Protein AF-A0A8X8W1F2-F1 (afdb_monomer_lite)

pLDDT: mean 71.63, std 23.03, range [26.08, 95.31]

InterPro domains:
  IPR004331 SPX domain [PS51382] (1-140)
  IPR013083 Zinc finger, RING/FYVE/PHD-type [G3DSA:3.30.40.10] (189-279)
  IPR027370 Zinc finger, RING-type, eukaryotic [PF13445] (206-230)
  IPR033326 E3 ubiquitin-protein ligase BAH1 [PTHR46764] (98-236)

Secondary structure (DSSP, 8-state):
--HHHHHHHHHHHHTTTT-TT-----HHHHHHHHHT-SSS--S--S-------SS---S---S--HHHHHHHHHHHHHHHHHHHHHHHHHHHHHHSTT---HHHHHHHHHHHHHHHHHHHHHHHHHHHHHTSSHHHHHHHHHHHTT--GGG-HHHHHHHHHHHH------SS-PPP--EEEE-SSSS-EEEEE-TTS-EEEEE-B-TTT-SBPSSEEE-TT--EEEHHHHHHHHTTTTTTTPEE-HHHHHHHHHHSHHHHHHHHHHHHHHHHHHHHHHHHHHHHHHHHHHHHHHHHHHHHTTS--PPP-----------SSS-PPPTHHHHHHHHHTSS---S-TTHHHHHHHHHHHHHHS--

Organism: Salvia splendens (NCBI:txid180675)

Structure (mmCIF, N/CA/C/O backbone):
data_AF-A0A8X8W1F2-F1
#
_entry.id   AF-A0A8X8W1F2-F1
#
loop_
_atom_site.group_PDB
_atom_site.id
_atom_site.type_symbol
_atom_site.label_atom_id
_atom_site.label_alt_id
_atom_site.label_comp_id
_atom_site.label_asym_id
_atom_site.label_entity_id
_atom_site.label_seq_id
_atom_site.pdbx_PDB_ins_code
_atom_site.Cartn_x
_atom_site.Cartn_y
_atom_site.Cartn_z
_atom_site.occupancy
_atom_site.B_iso_or_equiv
_atom_site.auth_seq_id
_atom_site.auth_comp_id
_atom_site.auth_asym_id
_atom_site.auth_atom_id
_atom_site.pdbx_PDB_model_num
ATOM 1 N N . MET A 1 1 ? 14.016 19.542 -13.567 1.00 59.69 1 MET A N 1
ATOM 2 C CA . MET A 1 1 ? 14.943 18.403 -13.781 1.00 59.69 1 MET A CA 1
ATOM 3 C C . MET A 1 1 ? 14.183 17.211 -14.343 1.00 59.69 1 MET A C 1
ATOM 5 O O . MET A 1 1 ? 13.020 17.023 -13.990 1.00 59.69 1 MET A O 1
ATOM 9 N N . LYS A 1 2 ? 14.800 16.396 -15.206 1.00 85.06 2 LYS A N 1
ATOM 10 C CA . LYS A 1 2 ? 14.188 15.137 -15.672 1.00 85.06 2 LYS A 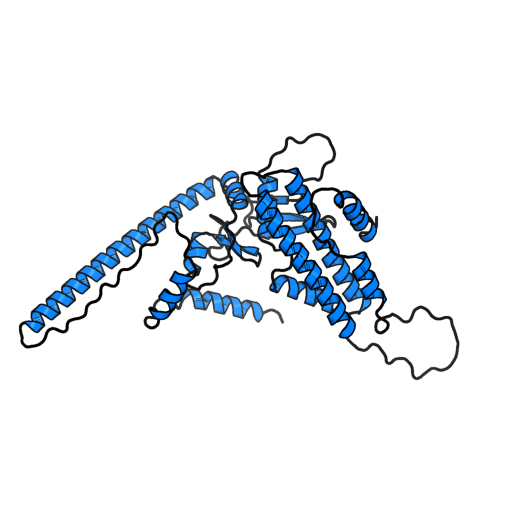CA 1
ATOM 11 C C . LYS A 1 2 ? 14.172 14.138 -14.507 1.00 85.06 2 LYS A C 1
ATOM 13 O O . LYS A 1 2 ? 15.108 14.097 -13.719 1.00 85.06 2 LYS A O 1
ATOM 18 N N . PHE A 1 3 ? 13.150 13.278 -14.407 1.00 88.19 3 PHE A N 1
ATOM 19 C CA . PHE A 1 3 ? 13.023 12.331 -13.278 1.00 88.19 3 PHE A CA 1
ATOM 20 C C . PHE A 1 3 ? 14.289 11.499 -13.014 1.00 88.19 3 PHE A C 1
ATOM 22 O O . PHE A 1 3 ? 14.631 11.263 -11.866 1.00 88.19 3 PHE A O 1
ATOM 29 N N . GLY A 1 4 ? 15.001 11.068 -14.063 1.00 86.50 4 GLY A N 1
ATOM 30 C CA . GLY A 1 4 ? 16.220 10.271 -13.894 1.00 86.50 4 GLY A CA 1
ATOM 31 C C . GLY A 1 4 ? 17.358 11.011 -13.181 1.00 86.50 4 GLY A C 1
ATOM 32 O O . GLY A 1 4 ? 18.112 10.372 -12.457 1.00 86.50 4 GLY A O 1
ATOM 33 N N . GLU A 1 5 ? 17.466 12.331 -13.360 1.00 88.62 5 GLU A N 1
ATOM 34 C CA . GLU A 1 5 ? 18.429 13.179 -12.639 1.00 88.62 5 GLU A CA 1
ATOM 35 C C . GLU A 1 5 ? 18.001 13.305 -11.177 1.00 88.62 5 GLU A C 1
ATOM 37 O O . GLU A 1 5 ? 18.781 12.994 -10.287 1.00 88.62 5 GLU A O 1
ATOM 42 N N . ARG A 1 6 ? 16.719 13.625 -10.937 1.00 90.06 6 ARG A N 1
ATOM 43 C CA . ARG A 1 6 ? 16.144 13.713 -9.585 1.00 90.06 6 ARG A CA 1
ATOM 44 C C . ARG A 1 6 ? 16.309 12.409 -8.796 1.00 90.06 6 ARG A C 1
ATOM 46 O O . ARG A 1 6 ? 16.677 12.449 -7.632 1.00 90.06 6 ARG A O 1
ATOM 53 N N . PHE A 1 7 ? 16.046 11.260 -9.418 1.00 90.69 7 PHE A N 1
ATOM 54 C CA . PHE A 1 7 ? 16.209 9.955 -8.775 1.00 90.69 7 PHE A CA 1
ATOM 55 C C . PHE A 1 7 ? 17.683 9.639 -8.493 1.00 90.69 7 PHE A C 1
ATOM 57 O O . PHE A 1 7 ? 17.981 9.056 -7.465 1.00 90.69 7 PHE A O 1
ATOM 64 N N . SER A 1 8 ? 18.614 10.067 -9.354 1.00 89.00 8 SER A N 1
ATOM 65 C CA . SER A 1 8 ? 20.053 9.896 -9.091 1.00 89.00 8 SER A CA 1
ATOM 66 C C . SER A 1 8 ? 20.517 10.755 -7.916 1.00 89.00 8 SER A C 1
ATOM 68 O O . SER A 1 8 ? 21.161 10.230 -7.021 1.00 89.00 8 SER A O 1
ATOM 70 N N . ALA A 1 9 ? 20.113 12.028 -7.880 1.00 88.88 9 ALA A N 1
ATOM 71 C CA . ALA A 1 9 ? 20.415 12.927 -6.768 1.00 88.88 9 ALA A CA 1
ATOM 72 C C . ALA A 1 9 ? 19.825 12.415 -5.442 1.00 88.88 9 ALA A C 1
ATOM 74 O O . ALA A 1 9 ? 20.483 12.472 -4.407 1.00 88.88 9 ALA A O 1
ATOM 75 N N . TYR A 1 10 ? 18.607 11.858 -5.482 1.00 88.25 10 TYR A N 1
ATOM 76 C CA . TYR A 1 10 ? 17.999 11.178 -4.337 1.00 88.25 10 TYR A CA 1
ATOM 77 C C . TYR A 1 10 ? 18.861 10.008 -3.845 1.00 88.25 10 TYR A C 1
ATOM 79 O O . TYR A 1 10 ? 19.111 9.916 -2.646 1.00 88.25 10 TYR A O 1
ATOM 87 N N . LEU A 1 11 ? 19.332 9.145 -4.755 1.00 86.81 11 LEU A N 1
ATOM 88 C CA . LEU A 1 11 ? 20.189 8.013 -4.395 1.00 86.81 11 LEU A CA 1
ATOM 89 C C . LEU A 1 11 ? 21.515 8.478 -3.794 1.00 86.81 11 LEU A C 1
ATOM 91 O O . LEU A 1 11 ? 21.911 7.928 -2.783 1.00 86.81 11 LEU A O 1
ATOM 95 N N . GLU A 1 12 ? 22.159 9.494 -4.369 1.00 83.56 12 GLU A N 1
ATOM 96 C CA . GLU A 1 12 ? 23.431 10.044 -3.875 1.00 83.56 12 GLU A CA 1
ATOM 97 C C . GLU A 1 12 ? 23.273 10.668 -2.478 1.00 83.56 12 GLU A C 1
ATOM 99 O O . GLU A 1 12 ? 24.081 10.420 -1.593 1.00 83.56 12 GLU A O 1
ATOM 104 N N . THR A 1 13 ? 22.181 11.403 -2.242 1.00 77.75 13 THR A N 1
ATOM 105 C CA . THR A 1 13 ? 21.904 12.052 -0.945 1.00 77.75 13 THR A CA 1
ATOM 106 C C . THR A 1 13 ? 21.537 11.044 0.153 1.00 77.75 13 THR A C 1
ATOM 108 O O . THR A 1 13 ? 21.817 11.273 1.328 1.00 77.75 13 THR A O 1
ATOM 111 N N . ASN A 1 14 ? 20.891 9.932 -0.214 1.00 70.62 14 ASN A N 1
ATOM 112 C CA . ASN A 1 14 ? 20.416 8.918 0.732 1.00 70.62 14 ASN A CA 1
ATOM 113 C C . ASN A 1 14 ? 21.316 7.674 0.811 1.00 70.62 14 ASN A C 1
ATOM 115 O O . ASN A 1 14 ? 21.092 6.832 1.675 1.00 70.62 14 ASN A O 1
ATOM 119 N N . GLN A 1 15 ? 22.354 7.562 -0.027 1.00 57.66 15 GLN A N 1
ATOM 120 C CA . GLN A 1 15 ? 23.329 6.464 0.033 1.00 57.66 15 GLN A CA 1
ATOM 121 C C . GLN A 1 15 ? 24.106 6.456 1.354 1.00 57.66 15 GLN A C 1
ATOM 123 O O . GLN A 1 15 ? 24.473 5.393 1.841 1.00 57.66 15 GLN A O 1
ATOM 128 N N . GLU A 1 16 ? 24.323 7.639 1.931 1.00 53.97 16 GLU A N 1
ATOM 129 C CA . GLU A 1 16 ? 25.041 7.842 3.195 1.00 53.97 16 GLU A CA 1
ATOM 130 C C . GLU A 1 16 ? 24.102 7.888 4.414 1.00 53.97 16 GLU A C 1
ATOM 132 O O . GLU A 1 16 ? 24.563 7.893 5.554 1.00 53.97 16 GLU A O 1
ATOM 137 N N . ARG A 1 17 ? 22.775 7.927 4.208 1.00 57.38 17 ARG A N 1
ATOM 138 C CA . ARG A 1 17 ? 21.789 8.087 5.284 1.00 57.38 17 ARG A CA 1
ATOM 139 C C . ARG A 1 17 ? 20.864 6.872 5.400 1.00 57.38 17 ARG A C 1
ATOM 141 O O . ARG A 1 17 ? 19.922 6.693 4.636 1.00 57.38 17 ARG A O 1
ATOM 148 N N . PHE A 1 18 ? 21.102 6.115 6.471 1.00 56.12 18 PHE A N 1
ATOM 149 C CA . PHE A 1 18 ? 20.150 5.315 7.257 1.00 56.12 18 PHE A CA 1
ATOM 150 C C . PHE A 1 18 ? 19.513 4.067 6.630 1.00 56.12 18 PHE A C 1
ATOM 152 O O . PHE A 1 18 ? 19.200 3.136 7.368 1.00 56.12 18 PHE A O 1
ATOM 159 N N . VAL A 1 19 ? 19.356 3.973 5.307 1.00 59.81 19 VAL A N 1
ATOM 160 C CA . VAL A 1 19 ? 18.813 2.759 4.674 1.00 59.81 19 VAL A CA 1
ATOM 161 C C . VAL A 1 19 ? 19.927 1.804 4.242 1.00 59.81 19 VAL A C 1
ATOM 163 O O . VAL A 1 19 ? 19.953 1.295 3.119 1.00 59.81 19 VAL A O 1
ATOM 166 N N . GLU A 1 20 ? 20.874 1.580 5.153 1.00 60.44 20 GLU A N 1
ATOM 167 C CA . GLU A 1 20 ? 21.948 0.609 4.982 1.00 60.44 20 GLU A CA 1
ATOM 168 C C . GLU A 1 20 ? 21.308 -0.745 4.635 1.00 60.44 20 GLU A C 1
ATOM 170 O O . GLU A 1 20 ? 20.501 -1.287 5.391 1.00 60.44 20 GLU A O 1
ATOM 175 N N . ASN A 1 21 ? 21.631 -1.267 3.449 1.00 68.75 21 ASN A N 1
ATOM 176 C CA . ASN A 1 21 ? 21.147 -2.532 2.878 1.00 68.75 21 ASN A CA 1
ATOM 177 C C . ASN A 1 21 ? 19.784 -2.551 2.158 1.00 68.75 21 ASN A C 1
ATOM 179 O O . ASN A 1 21 ? 19.489 -3.582 1.544 1.00 68.75 21 ASN A O 1
ATOM 183 N N . CYS A 1 22 ? 18.973 -1.479 2.116 1.00 82.69 22 CYS A N 1
ATOM 184 C CA . CYS A 1 22 ? 17.820 -1.514 1.199 1.00 82.69 22 CYS A CA 1
ATOM 185 C C . CYS A 1 22 ? 18.250 -1.253 -0.243 1.00 82.69 22 CYS A C 1
ATOM 187 O O . CYS A 1 22 ? 18.906 -0.264 -0.580 1.00 82.69 22 CYS A O 1
ATOM 189 N N . ARG A 1 23 ? 17.798 -2.136 -1.133 1.00 86.88 23 ARG A N 1
ATOM 190 C CA . ARG A 1 23 ? 17.952 -1.956 -2.575 1.00 86.88 23 ARG A CA 1
ATOM 191 C C . ARG A 1 23 ? 17.019 -0.867 -3.081 1.00 86.88 23 ARG A C 1
ATOM 193 O O . ARG A 1 23 ? 16.013 -0.541 -2.459 1.00 86.88 23 ARG A O 1
ATOM 200 N N . HIS A 1 24 ? 17.364 -0.319 -4.232 1.00 91.69 24 HIS A N 1
ATOM 201 C CA . HIS A 1 24 ? 16.546 0.631 -4.967 1.00 91.69 24 HIS A CA 1
ATOM 202 C C . HIS A 1 24 ? 16.345 0.111 -6.380 1.00 91.69 24 HIS A C 1
ATOM 204 O O . HIS A 1 24 ? 17.120 -0.723 -6.849 1.00 91.69 24 HIS A O 1
ATOM 210 N N . VAL A 1 25 ? 15.348 0.650 -7.080 1.00 92.75 25 VAL A N 1
ATOM 211 C CA . VAL A 1 25 ? 15.183 0.373 -8.508 1.00 92.75 25 VAL A CA 1
ATOM 212 C C . VAL A 1 25 ? 16.459 0.784 -9.238 1.00 92.75 25 VAL A C 1
ATOM 214 O O . VAL A 1 25 ? 16.843 1.958 -9.217 1.00 92.75 25 VAL A O 1
ATOM 217 N N . GLU A 1 26 ? 17.088 -0.138 -9.963 1.00 92.00 26 GLU A N 1
ATOM 218 C CA . GLU A 1 26 ? 18.298 0.134 -10.738 1.00 92.00 26 GLU A CA 1
ATOM 219 C C . GLU A 1 26 ? 17.942 0.824 -12.063 1.00 92.00 26 GLU A C 1
ATOM 221 O O . GLU A 1 26 ? 18.241 0.372 -13.170 1.00 92.00 26 GLU A O 1
ATOM 226 N N . TYR A 1 27 ? 17.293 1.985 -11.962 1.00 91.38 27 TYR A N 1
ATOM 227 C CA . TYR A 1 27 ? 16.645 2.689 -13.066 1.00 91.38 27 TYR A CA 1
ATOM 228 C C . TYR A 1 27 ? 17.600 2.979 -14.235 1.00 91.38 27 TYR A C 1
ATOM 230 O O . TYR A 1 27 ? 17.215 2.904 -15.407 1.00 91.38 27 TYR A O 1
ATOM 238 N N . LYS A 1 28 ? 18.874 3.288 -13.945 1.00 90.00 28 LYS A N 1
ATOM 239 C CA . LYS A 1 28 ? 19.921 3.466 -14.969 1.00 90.00 28 LYS A CA 1
ATOM 240 C C . LYS A 1 28 ? 20.248 2.145 -15.679 1.00 90.00 28 LYS A C 1
ATOM 242 O O . LYS A 1 28 ? 20.359 2.151 -16.906 1.00 90.00 28 LYS A O 1
ATOM 247 N N . ARG A 1 29 ? 20.384 1.038 -14.940 1.00 91.25 29 ARG A N 1
ATOM 248 C CA . ARG A 1 29 ? 20.687 -0.303 -15.468 1.00 91.25 29 ARG A CA 1
ATOM 249 C C . ARG A 1 29 ? 19.527 -0.829 -16.310 1.00 91.25 29 ARG A C 1
ATOM 251 O O . ARG A 1 29 ? 19.733 -1.138 -17.481 1.00 91.25 29 ARG A O 1
ATOM 258 N N . LEU A 1 30 ? 18.301 -0.779 -15.791 1.00 90.94 30 LEU A N 1
ATOM 259 C CA . LEU A 1 30 ? 17.086 -1.180 -16.507 1.00 90.94 30 LEU A CA 1
ATOM 260 C C . LEU A 1 30 ? 16.888 -0.378 -17.801 1.00 90.94 30 LEU A C 1
ATOM 262 O O . LEU A 1 30 ? 16.585 -0.940 -18.851 1.00 90.94 30 LEU A O 1
ATOM 266 N N . LYS A 1 31 ? 17.162 0.935 -17.794 1.00 89.38 31 LYS A N 1
ATOM 267 C CA . LYS A 1 31 ? 17.162 1.735 -19.032 1.00 89.38 31 LYS A CA 1
ATOM 268 C C . LYS A 1 31 ? 18.177 1.245 -20.068 1.00 89.38 31 LYS A C 1
ATOM 270 O O . LYS A 1 31 ? 17.905 1.388 -21.258 1.00 89.38 31 LYS A O 1
ATOM 275 N N . LYS A 1 32 ? 19.341 0.729 -19.657 1.00 87.81 32 LYS A N 1
ATOM 276 C CA . LYS A 1 32 ? 20.331 0.142 -20.577 1.00 87.81 32 LYS A CA 1
ATOM 277 C C . LYS A 1 32 ? 19.834 -1.191 -21.136 1.00 87.81 32 LYS A C 1
ATOM 279 O O . LYS A 1 32 ? 19.960 -1.399 -22.339 1.00 87.81 32 LYS A O 1
ATOM 284 N N . VAL A 1 33 ? 19.201 -2.029 -20.308 1.00 85.94 33 VAL A N 1
ATOM 285 C CA . VAL A 1 33 ? 18.553 -3.277 -20.753 1.00 85.94 33 VAL A CA 1
ATOM 286 C C . VAL A 1 33 ? 17.540 -2.974 -21.859 1.00 85.94 33 VAL A C 1
ATOM 288 O O . VAL A 1 33 ? 17.645 -3.541 -22.942 1.00 85.94 33 VAL A O 1
ATOM 291 N N . LEU A 1 34 ? 16.671 -1.977 -21.672 1.00 84.38 34 LEU A N 1
ATOM 292 C CA . LEU A 1 34 ? 15.699 -1.576 -22.699 1.00 84.38 34 LEU A CA 1
ATOM 293 C C . LEU A 1 34 ? 16.346 -1.087 -24.008 1.00 84.38 34 LEU A C 1
ATOM 295 O O . LEU A 1 34 ? 15.808 -1.318 -25.084 1.00 84.38 34 LEU A O 1
ATOM 299 N N . LYS A 1 35 ? 17.509 -0.426 -23.938 1.00 81.81 35 LYS A N 1
ATOM 300 C CA . LYS A 1 35 ? 18.244 0.052 -25.124 1.00 81.81 35 LYS A CA 1
ATOM 301 C C . LYS A 1 35 ? 18.974 -1.056 -25.887 1.00 81.81 35 LYS A C 1
ATOM 303 O O . LYS A 1 35 ? 19.309 -0.858 -27.048 1.00 81.81 35 LYS A O 1
ATOM 308 N N . SER A 1 36 ? 19.250 -2.192 -25.245 1.00 78.44 36 SER A N 1
ATOM 309 C CA . SER A 1 36 ? 19.917 -3.332 -25.889 1.00 78.44 36 SER A CA 1
ATOM 310 C C . SER A 1 36 ? 19.005 -4.146 -26.812 1.00 78.44 36 SER A C 1
ATOM 312 O O . SER A 1 36 ? 19.501 -4.996 -27.553 1.00 78.44 36 SER A O 1
ATOM 314 N N . CYS A 1 37 ? 17.693 -3.880 -26.812 1.00 74.44 37 CYS A N 1
ATOM 315 C CA . CYS A 1 37 ? 16.761 -4.551 -27.706 1.00 74.44 37 CYS A CA 1
ATOM 316 C C . CYS A 1 37 ? 17.020 -4.140 -29.163 1.00 74.44 37 CYS A C 1
ATOM 318 O O . CYS A 1 37 ? 16.712 -3.024 -29.578 1.00 74.44 37 CYS A O 1
ATOM 320 N N . ARG A 1 38 ? 17.586 -5.062 -29.951 1.00 68.25 38 ARG A N 1
ATOM 321 C CA . ARG A 1 38 ? 17.827 -4.868 -31.392 1.00 68.25 38 ARG A CA 1
ATOM 322 C C . ARG A 1 38 ? 16.590 -5.143 -32.248 1.00 68.25 38 ARG A C 1
ATOM 324 O O . ARG A 1 38 ? 16.528 -4.660 -33.368 1.00 68.25 38 ARG A O 1
ATOM 331 N N . ARG A 1 39 ? 15.624 -5.906 -31.721 1.00 67.25 39 ARG A N 1
ATOM 332 C CA . ARG A 1 39 ? 14.390 -6.287 -32.426 1.00 67.25 39 ARG A CA 1
ATOM 333 C C . ARG A 1 39 ? 13.324 -5.197 -32.418 1.00 67.25 39 ARG A C 1
ATOM 335 O O . ARG A 1 39 ? 12.595 -5.106 -33.383 1.00 67.25 39 ARG A O 1
ATOM 342 N N . CYS A 1 40 ? 13.252 -4.374 -31.374 1.00 65.69 40 CYS A N 1
ATOM 343 C CA . CYS A 1 40 ? 12.215 -3.344 -31.215 1.00 65.69 40 CYS A CA 1
ATOM 344 C C . CYS A 1 40 ? 12.755 -1.924 -31.442 1.00 65.69 40 CYS A C 1
ATOM 346 O O . CYS A 1 40 ? 12.170 -0.951 -30.971 1.00 65.69 40 CYS A O 1
ATOM 348 N N . ARG A 1 41 ? 13.914 -1.782 -32.100 1.00 57.94 41 ARG A N 1
ATOM 349 C CA . ARG A 1 41 ? 14.484 -0.463 -32.384 1.00 57.94 41 ARG A CA 1
ATOM 350 C C . ARG A 1 41 ? 13.684 0.171 -33.532 1.00 57.94 41 ARG A C 1
ATOM 352 O O . ARG A 1 41 ? 13.571 -0.463 -34.578 1.00 57.94 41 ARG A O 1
ATOM 359 N N . PRO A 1 42 ? 13.163 1.402 -33.387 1.00 52.78 42 PRO A N 1
ATOM 360 C CA . PRO A 1 42 ? 12.635 2.137 -34.528 1.00 52.78 42 PRO A CA 1
ATOM 361 C C . PRO A 1 42 ? 13.756 2.335 -35.553 1.00 52.78 42 PRO A C 1
ATOM 363 O O . PRO A 1 42 ? 14.867 2.722 -35.174 1.00 52.78 42 PRO A O 1
ATOM 366 N N . ILE A 1 43 ? 13.473 2.071 -36.829 1.00 48.50 43 ILE A N 1
ATOM 367 C CA . ILE A 1 43 ? 14.344 2.424 -37.954 1.00 48.50 43 ILE A CA 1
ATOM 368 C C . ILE A 1 43 ? 14.406 3.952 -37.984 1.00 48.50 43 ILE A C 1
ATOM 370 O O . ILE A 1 43 ? 13.512 4.577 -38.526 1.00 48.50 43 ILE A O 1
ATOM 374 N N . ASN A 1 44 ? 15.371 4.578 -37.318 1.00 44.25 44 ASN A N 1
ATOM 375 C CA . ASN A 1 44 ? 15.575 6.025 -37.452 1.00 44.25 44 ASN A CA 1
ATOM 376 C C . ASN A 1 44 ? 17.045 6.444 -37.377 1.00 44.25 44 ASN A C 1
ATOM 378 O O . ASN A 1 44 ? 17.322 7.625 -37.248 1.00 44.25 44 ASN A O 1
ATOM 382 N N . ASP A 1 45 ? 17.989 5.508 -37.509 1.00 45.66 45 ASP A N 1
ATOM 383 C CA . ASP A 1 45 ? 19.411 5.845 -37.628 1.00 45.66 45 ASP A CA 1
ATOM 384 C C . ASP A 1 45 ? 20.088 4.946 -38.679 1.00 45.66 45 ASP A C 1
ATOM 386 O O . ASP A 1 45 ? 20.668 3.912 -38.343 1.00 45.66 45 ASP A O 1
ATOM 390 N N . SER A 1 46 ? 20.003 5.317 -39.960 1.00 42.03 46 SER A N 1
ATOM 391 C CA . SER A 1 46 ? 21.005 5.016 -41.004 1.00 42.03 46 SER A CA 1
ATOM 392 C C . SER A 1 46 ? 20.870 6.032 -42.146 1.00 42.03 46 SER A C 1
ATOM 394 O O . SER A 1 46 ? 19.745 6.433 -42.442 1.00 42.03 46 SER A O 1
ATOM 396 N N . PRO A 1 47 ? 21.982 6.475 -42.759 1.00 42.97 47 PRO A N 1
ATOM 397 C CA . PRO A 1 47 ? 21.976 7.532 -43.759 1.00 42.97 47 PRO A CA 1
ATOM 398 C C . PRO A 1 47 ? 21.352 7.041 -45.067 1.00 42.97 47 PRO A C 1
ATOM 400 O O . PRO A 1 47 ? 21.512 5.882 -45.442 1.00 42.97 47 PRO A O 1
ATOM 403 N N . SER A 1 48 ? 20.662 7.959 -45.735 1.00 44.38 48 SER A N 1
ATOM 404 C CA . SER A 1 48 ? 20.186 7.873 -47.115 1.00 44.38 48 SER A CA 1
ATOM 405 C C . SER A 1 48 ? 21.102 7.039 -48.015 1.00 44.38 48 SER A C 1
ATOM 407 O O . SER A 1 48 ? 22.222 7.457 -48.316 1.00 44.38 48 SER A O 1
ATOM 409 N N . VAL A 1 49 ? 20.597 5.899 -48.478 1.00 40.31 49 VAL A N 1
ATOM 410 C CA . VAL A 1 49 ? 21.046 5.279 -49.722 1.00 40.31 49 VAL A CA 1
ATOM 411 C C . VAL A 1 49 ? 19.782 4.954 -50.504 1.00 40.31 49 VAL A C 1
ATOM 413 O O . VAL A 1 49 ? 18.956 4.160 -50.058 1.00 40.31 49 VAL A O 1
ATOM 416 N N . ASP A 1 50 ? 19.618 5.672 -51.609 1.00 42.56 50 ASP A N 1
ATOM 417 C CA . ASP A 1 50 ? 18.570 5.473 -52.599 1.00 42.56 50 ASP A CA 1
ATOM 418 C C . ASP A 1 50 ? 18.627 4.057 -53.187 1.00 42.56 50 ASP A C 1
ATOM 420 O O . ASP A 1 50 ? 19.712 3.531 -53.441 1.00 42.56 50 ASP A O 1
ATOM 424 N N . GLY A 1 51 ? 17.454 3.497 -53.482 1.00 41.12 51 GLY A N 1
ATOM 425 C CA . GLY A 1 51 ? 17.311 2.387 -54.423 1.00 41.12 51 GLY A CA 1
ATOM 426 C C . GLY A 1 51 ? 16.558 1.179 -53.875 1.00 41.12 51 GLY A C 1
ATOM 427 O O . GLY A 1 51 ? 17.025 0.506 -52.965 1.00 41.12 51 GLY A O 1
ATOM 428 N N . ASP A 1 52 ? 15.436 0.895 -54.533 1.00 33.62 52 ASP A N 1
ATOM 429 C CA . ASP A 1 52 ? 14.669 -0.355 -54.555 1.00 33.62 52 ASP A CA 1
ATOM 430 C C . ASP A 1 52 ? 13.657 -0.615 -53.421 1.00 33.62 52 ASP A C 1
ATOM 432 O O . ASP A 1 52 ? 13.865 -1.314 -52.428 1.00 33.62 52 ASP A O 1
ATOM 436 N N . GLU A 1 53 ? 12.474 -0.051 -53.681 1.00 47.16 53 GLU A N 1
ATOM 437 C CA . GLU A 1 53 ? 11.158 -0.501 -53.234 1.00 47.16 53 GLU A CA 1
ATOM 438 C C . GLU A 1 53 ? 10.951 -2.019 -53.426 1.00 47.16 53 GLU A C 1
ATOM 440 O O . GLU A 1 53 ? 11.344 -2.596 -54.437 1.00 47.16 53 GLU A O 1
ATOM 445 N N . ALA A 1 54 ? 10.213 -2.615 -52.480 1.00 40.97 54 ALA A N 1
ATOM 446 C CA . ALA A 1 54 ? 9.716 -3.998 -52.438 1.00 40.97 54 ALA A CA 1
ATOM 447 C C . ALA A 1 54 ? 10.675 -5.100 -51.927 1.00 40.97 54 ALA A C 1
ATOM 449 O O . ALA A 1 54 ? 11.023 -6.004 -52.675 1.00 40.97 54 ALA A O 1
ATOM 450 N N . ALA A 1 55 ? 10.991 -5.096 -50.616 1.00 41.06 55 ALA A N 1
ATOM 451 C CA . ALA A 1 55 ? 11.126 -6.334 -49.799 1.00 41.06 55 ALA A CA 1
ATOM 452 C C . ALA A 1 55 ? 11.431 -6.142 -48.288 1.00 41.06 55 ALA A C 1
ATOM 454 O O . ALA A 1 55 ? 11.693 -7.133 -47.611 1.00 41.06 55 ALA A O 1
ATOM 455 N N . PHE A 1 56 ? 11.417 -4.933 -47.704 1.00 38.31 56 PHE A N 1
ATOM 456 C CA . PHE A 1 56 ? 11.936 -4.744 -46.328 1.00 38.31 56 PHE A CA 1
ATOM 457 C C . PHE A 1 56 ? 10.948 -4.262 -45.253 1.00 38.31 56 PHE A C 1
ATOM 459 O O . PHE A 1 56 ? 11.346 -3.971 -44.125 1.00 38.31 56 PHE A O 1
ATOM 466 N N . SER A 1 57 ? 9.645 -4.264 -45.530 1.00 44.72 57 SER A N 1
ATOM 467 C CA . SER A 1 57 ? 8.593 -3.860 -44.583 1.00 44.72 57 SER A CA 1
ATOM 468 C C . SER A 1 57 ? 8.023 -5.015 -43.742 1.00 44.72 57 SER A C 1
ATOM 470 O O . SER A 1 57 ? 6.836 -5.022 -43.420 1.00 44.72 57 SER A O 1
ATOM 472 N N . GLN A 1 58 ? 8.842 -6.000 -43.352 1.00 46.72 58 GLN A N 1
ATOM 473 C CA . GLN A 1 58 ? 8.335 -7.169 -42.620 1.00 46.72 58 GLN A CA 1
ATOM 474 C C . GLN A 1 58 ? 9.200 -7.626 -41.445 1.00 46.72 58 GLN A C 1
ATOM 476 O O . GLN A 1 58 ? 9.461 -8.807 -41.297 1.00 46.72 58 GLN A O 1
ATOM 481 N N . PHE A 1 59 ? 9.592 -6.722 -40.544 1.00 44.28 59 PHE A N 1
ATOM 482 C CA . PHE A 1 59 ? 9.976 -7.124 -39.183 1.00 44.28 59 PHE A CA 1
ATOM 483 C C . PHE A 1 59 ? 9.641 -6.037 -38.153 1.00 44.28 59 PHE A C 1
ATOM 485 O O . PHE A 1 59 ? 10.506 -5.273 -37.744 1.00 44.28 59 PHE A O 1
ATOM 492 N N . CYS A 1 60 ? 8.367 -5.989 -37.741 1.00 45.03 60 CYS A N 1
ATOM 493 C CA . CYS A 1 60 ? 7.905 -5.775 -36.355 1.00 45.03 60 CYS A CA 1
ATOM 494 C C . CYS A 1 60 ? 6.365 -5.858 -36.281 1.00 45.03 60 CYS A C 1
ATOM 496 O O . CYS A 1 60 ? 5.690 -4.900 -35.927 1.00 45.03 60 CYS A O 1
ATOM 498 N N . GLN A 1 61 ? 5.806 -7.026 -36.612 1.00 48.12 61 GLN A N 1
ATOM 499 C CA . GLN A 1 61 ? 4.414 -7.393 -36.292 1.00 48.12 61 GLN A CA 1
ATOM 500 C C . GLN A 1 61 ? 4.327 -8.232 -35.002 1.00 48.12 61 GLN A C 1
ATOM 502 O O . GLN A 1 61 ? 3.429 -9.049 -34.844 1.00 48.12 61 GLN A O 1
ATOM 507 N N . PHE A 1 62 ? 5.284 -8.095 -34.082 1.00 52.00 62 PHE A N 1
ATOM 508 C CA . PHE A 1 62 ? 5.241 -8.837 -32.824 1.00 52.00 62 PHE A CA 1
ATOM 509 C C . PHE A 1 62 ? 4.811 -7.901 -31.698 1.00 52.00 62 PHE A C 1
ATOM 511 O O . PHE A 1 62 ? 5.586 -7.057 -31.260 1.00 52.00 62 PHE A O 1
ATOM 518 N N . GLU A 1 63 ? 3.581 -8.089 -31.210 1.00 55.50 63 GLU A N 1
ATOM 519 C CA . GLU A 1 63 ? 3.009 -7.399 -30.039 1.00 55.50 63 GLU A CA 1
ATOM 520 C C . GLU A 1 63 ? 3.812 -7.628 -28.736 1.00 55.50 63 GLU A C 1
ATOM 522 O O . GLU A 1 63 ? 3.517 -7.027 -27.703 1.00 55.50 63 GLU A O 1
ATOM 527 N N . SER A 1 64 ? 4.826 -8.505 -28.749 1.00 64.75 64 SER A N 1
ATOM 528 C CA . SER A 1 64 ? 5.687 -8.802 -27.600 1.00 64.75 64 SER A CA 1
ATOM 529 C C . SER A 1 64 ? 7.072 -9.311 -28.019 1.00 64.75 64 SER A C 1
ATOM 531 O O . SER A 1 64 ? 7.225 -10.000 -29.027 1.00 64.75 64 SER A O 1
ATOM 533 N N . CYS A 1 65 ? 8.104 -8.989 -27.231 1.00 79.38 65 CYS A N 1
ATOM 534 C CA . CYS A 1 65 ? 9.476 -9.451 -27.448 1.00 79.38 65 CYS A CA 1
ATOM 535 C C . CYS A 1 65 ? 9.875 -10.386 -26.306 1.00 79.38 65 CYS A C 1
ATOM 537 O O . CYS A 1 65 ? 10.504 -9.960 -25.343 1.00 79.38 65 CYS A O 1
ATOM 539 N N . GLN A 1 66 ? 9.5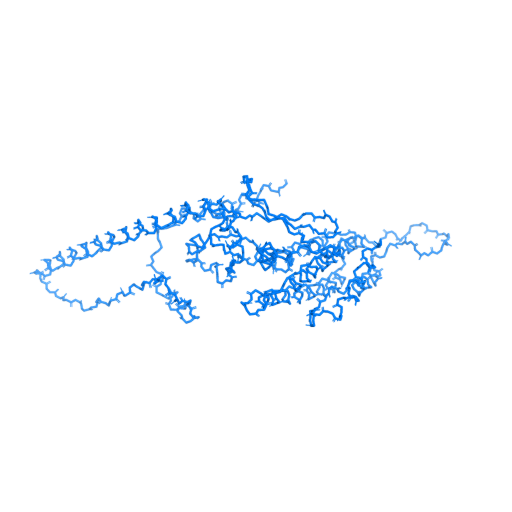39 -11.673 -26.420 1.00 80.88 66 GLN A N 1
ATOM 540 C CA . GLN A 1 66 ? 9.648 -12.653 -25.327 1.00 80.88 66 GLN A CA 1
ATOM 541 C C . GLN A 1 66 ? 11.005 -12.655 -24.594 1.00 80.88 66 GLN A C 1
ATOM 543 O O . GLN A 1 66 ? 11.051 -12.808 -23.374 1.00 80.88 66 GLN A O 1
ATOM 548 N N . SER A 1 67 ? 12.115 -12.436 -25.307 1.00 80.19 67 SER A N 1
ATOM 549 C CA . SER A 1 67 ? 13.448 -12.352 -24.696 1.00 80.19 67 SER A CA 1
ATOM 550 C C . SER A 1 67 ? 13.663 -11.079 -23.868 1.00 80.19 67 SER A C 1
ATOM 552 O O . SER A 1 67 ? 14.332 -11.125 -22.834 1.00 80.19 67 SER A O 1
ATOM 554 N N . CYS A 1 68 ? 13.096 -9.946 -24.293 1.00 83.31 68 CYS A N 1
ATOM 555 C CA . CYS A 1 68 ? 13.092 -8.713 -23.509 1.00 83.31 68 CYS A CA 1
ATOM 556 C C . CYS A 1 68 ? 12.143 -8.836 -22.323 1.00 83.31 68 CYS A C 1
ATOM 558 O O . CYS A 1 68 ? 12.525 -8.443 -21.227 1.00 83.31 68 CYS A O 1
ATOM 560 N N . ASP A 1 69 ? 10.966 -9.428 -22.520 1.00 86.44 69 ASP A N 1
ATOM 561 C CA . ASP A 1 69 ? 9.963 -9.649 -21.478 1.00 86.44 69 ASP A CA 1
ATOM 562 C C . ASP A 1 69 ? 10.560 -10.473 -20.341 1.00 86.44 69 ASP A C 1
ATOM 564 O O . ASP A 1 69 ? 10.604 -10.018 -19.200 1.00 86.44 69 ASP A O 1
ATOM 568 N N . GLN A 1 70 ? 11.100 -11.652 -20.656 1.00 85.94 70 GLN A N 1
ATOM 569 C CA . GLN A 1 70 ? 11.654 -12.549 -19.650 1.00 85.94 70 GLN A CA 1
ATOM 570 C C . GLN A 1 70 ? 12.787 -11.882 -18.866 1.00 85.94 70 GLN A C 1
ATOM 572 O O . GLN A 1 70 ? 12.787 -11.923 -17.636 1.00 85.94 70 GLN A O 1
ATOM 577 N N . LYS A 1 71 ? 13.738 -11.234 -19.548 1.00 87.31 71 LYS A N 1
ATOM 578 C CA . LYS A 1 71 ? 14.885 -10.608 -18.879 1.00 87.31 71 LYS A CA 1
ATOM 579 C C . LYS A 1 71 ? 14.483 -9.378 -18.066 1.00 87.31 71 LYS A C 1
ATOM 581 O O . LYS A 1 71 ? 14.853 -9.262 -16.906 1.00 87.31 71 LYS A O 1
ATOM 586 N N . PHE A 1 72 ? 13.724 -8.464 -18.661 1.00 92.56 72 PHE A N 1
ATOM 587 C CA . PHE A 1 72 ? 13.364 -7.206 -18.017 1.00 92.56 72 PHE A CA 1
ATOM 588 C C . PHE A 1 72 ? 12.414 -7.420 -16.834 1.00 92.56 72 PHE A C 1
ATOM 590 O O . PHE A 1 72 ? 12.647 -6.871 -15.759 1.00 92.56 72 PHE A O 1
ATOM 597 N N . PHE A 1 73 ? 11.366 -8.230 -17.008 1.00 93.56 73 PHE A N 1
ATOM 598 C CA . PHE A 1 73 ? 10.365 -8.436 -15.965 1.00 93.56 73 PHE A CA 1
ATOM 599 C C . PHE A 1 73 ? 10.873 -9.308 -14.817 1.00 93.56 73 PHE A C 1
ATOM 601 O O . PHE A 1 73 ? 10.502 -9.047 -13.677 1.00 93.56 73 PHE A O 1
ATOM 608 N N . SER A 1 74 ? 11.745 -10.292 -15.068 1.00 91.94 74 SER A N 1
ATOM 609 C CA . SER A 1 74 ? 12.354 -11.068 -13.974 1.00 91.94 74 SER A CA 1
ATOM 610 C C . SER A 1 74 ? 13.286 -10.214 -13.113 1.00 91.94 74 SER A C 1
ATOM 612 O O . SER A 1 74 ? 13.210 -10.274 -11.887 1.00 91.94 74 SER A O 1
ATOM 614 N N . GLU A 1 75 ? 14.116 -9.371 -13.735 1.00 93.50 75 GLU A N 1
ATOM 615 C CA . GLU A 1 75 ? 14.987 -8.441 -13.013 1.00 93.50 75 GLU A CA 1
ATOM 616 C C . GLU A 1 75 ? 14.173 -7.417 -12.212 1.00 93.50 75 GLU A C 1
ATOM 618 O O . GLU A 1 75 ? 14.436 -7.217 -11.028 1.00 93.50 75 GLU A O 1
ATOM 623 N N . LEU A 1 76 ? 13.147 -6.817 -12.825 1.00 94.56 76 LEU A N 1
ATOM 624 C CA . LEU A 1 76 ? 12.297 -5.844 -12.142 1.00 94.56 76 LEU A CA 1
ATOM 625 C C . LEU A 1 76 ? 11.474 -6.480 -11.013 1.00 94.56 76 LEU A C 1
ATOM 627 O O . LEU A 1 76 ? 11.300 -5.847 -9.977 1.00 94.56 76 LEU A O 1
ATOM 631 N N . MET A 1 77 ? 10.993 -7.718 -11.188 1.00 93.19 77 MET A N 1
ATOM 632 C CA . MET A 1 77 ? 10.284 -8.444 -10.130 1.00 93.19 77 MET A CA 1
ATOM 633 C C . MET A 1 77 ? 11.194 -8.665 -8.923 1.00 93.19 77 MET A C 1
ATOM 635 O O . MET A 1 77 ? 10.795 -8.387 -7.799 1.00 93.19 77 MET A O 1
ATOM 639 N N . LYS A 1 78 ? 12.441 -9.094 -9.155 1.00 92.69 78 LYS A N 1
ATOM 640 C CA . LYS A 1 78 ? 13.427 -9.269 -8.086 1.00 92.69 78 LYS A CA 1
ATOM 641 C C . LYS A 1 78 ? 13.676 -7.960 -7.332 1.00 92.69 78 LYS A C 1
ATOM 643 O O . LYS A 1 78 ? 13.607 -7.947 -6.107 1.00 92.69 78 LYS A O 1
ATOM 648 N N . GLU A 1 79 ? 13.909 -6.864 -8.059 1.00 94.62 79 GLU A N 1
ATOM 649 C CA . GLU A 1 79 ? 14.065 -5.536 -7.452 1.00 94.62 79 GLU A CA 1
ATOM 650 C C . GLU A 1 79 ? 12.814 -5.146 -6.639 1.00 94.62 79 GLU A C 1
ATOM 652 O O . GLU A 1 79 ? 12.945 -4.651 -5.523 1.00 94.62 79 GLU A O 1
ATOM 657 N N . ALA A 1 80 ? 11.603 -5.416 -7.141 1.00 93.50 80 ALA A N 1
ATOM 658 C CA . ALA A 1 80 ? 10.359 -5.123 -6.431 1.00 93.50 80 ALA A CA 1
ATOM 659 C C . ALA A 1 80 ? 10.189 -5.930 -5.139 1.00 93.50 80 ALA A C 1
ATOM 661 O O . ALA A 1 80 ? 9.846 -5.351 -4.108 1.00 93.50 80 ALA A O 1
ATOM 662 N N . THR A 1 81 ? 10.482 -7.230 -5.170 1.00 92.69 81 THR A N 1
ATOM 663 C CA . THR A 1 81 ? 10.448 -8.092 -3.983 1.00 92.69 81 THR A CA 1
ATOM 664 C C . THR A 1 81 ? 11.448 -7.628 -2.925 1.00 92.69 81 THR A C 1
ATOM 666 O O . THR A 1 81 ? 11.084 -7.518 -1.755 1.00 92.69 81 THR A O 1
ATOM 669 N N . ASP A 1 82 ? 12.681 -7.295 -3.322 1.00 92.06 82 ASP A N 1
ATOM 670 C CA . ASP A 1 82 ? 13.709 -6.805 -2.398 1.00 92.06 82 ASP A CA 1
ATOM 671 C C . ASP A 1 82 ? 13.275 -5.494 -1.718 1.00 92.06 82 ASP A C 1
ATOM 673 O O . ASP A 1 82 ? 13.403 -5.343 -0.501 1.00 92.06 82 ASP A O 1
ATOM 677 N N . ILE A 1 83 ? 12.721 -4.553 -2.491 1.00 92.88 83 ILE A N 1
ATOM 678 C CA . ILE A 1 83 ? 12.243 -3.255 -1.990 1.00 92.88 83 ILE A CA 1
ATOM 679 C C . ILE A 1 83 ? 11.044 -3.452 -1.049 1.00 92.88 83 ILE A C 1
ATOM 681 O O . ILE A 1 83 ? 11.030 -2.892 0.049 1.00 92.88 83 ILE A O 1
ATOM 685 N N . ALA A 1 84 ? 10.052 -4.261 -1.435 1.00 91.81 84 ALA A N 1
ATOM 686 C CA . ALA A 1 84 ? 8.867 -4.527 -0.618 1.00 91.81 84 ALA A CA 1
ATOM 687 C C . ALA A 1 84 ? 9.223 -5.229 0.704 1.00 91.81 84 ALA A C 1
ATOM 689 O O . ALA A 1 84 ? 8.708 -4.860 1.766 1.00 91.81 84 ALA A O 1
ATOM 690 N N . GLY A 1 85 ? 10.137 -6.203 0.653 1.00 91.25 85 GLY A N 1
ATOM 691 C CA . GLY A 1 85 ? 10.649 -6.901 1.829 1.00 91.25 85 GLY A CA 1
ATOM 692 C C . GLY A 1 85 ? 11.411 -5.966 2.766 1.00 91.25 85 GLY A C 1
ATOM 693 O O . GLY A 1 85 ? 11.127 -5.935 3.966 1.00 91.25 85 GLY A O 1
ATOM 694 N N . CYS A 1 86 ? 12.320 -5.151 2.219 1.00 91.56 86 CYS A N 1
ATOM 695 C CA . CYS A 1 86 ? 13.094 -4.202 3.012 1.00 91.56 86 CYS A CA 1
ATOM 696 C C . CYS A 1 86 ? 12.195 -3.161 3.683 1.00 91.56 86 CYS A C 1
ATOM 698 O O . CYS A 1 86 ? 12.269 -2.970 4.896 1.00 91.56 86 CYS A O 1
ATOM 700 N N . PHE A 1 87 ? 11.274 -2.562 2.923 1.00 92.44 87 PHE A N 1
ATOM 701 C CA . PHE A 1 87 ? 10.308 -1.598 3.442 1.00 92.44 87 PHE A CA 1
ATOM 702 C C . PHE A 1 87 ? 9.477 -2.170 4.590 1.00 92.44 87 PHE A C 1
ATOM 704 O O . PHE A 1 87 ? 9.450 -1.598 5.677 1.00 92.44 87 PHE A O 1
ATOM 711 N N . SER A 1 88 ? 8.861 -3.335 4.380 1.00 91.31 88 SER A N 1
ATOM 712 C CA . SER A 1 88 ? 8.034 -3.987 5.401 1.00 91.31 88 SER A CA 1
ATOM 713 C C . SER A 1 88 ? 8.842 -4.304 6.664 1.00 91.31 88 SER A C 1
ATOM 715 O O . SER A 1 88 ? 8.359 -4.140 7.782 1.00 91.31 88 SER A O 1
ATOM 717 N N . SER A 1 89 ? 10.097 -4.736 6.506 1.00 91.00 89 SER A N 1
ATOM 718 C CA . SER A 1 89 ? 10.995 -4.995 7.633 1.00 91.00 89 SER A CA 1
ATOM 719 C C . SER A 1 89 ? 11.336 -3.724 8.410 1.00 91.00 89 SER A C 1
ATOM 721 O O . SER A 1 89 ? 11.270 -3.729 9.638 1.00 91.00 89 SER A O 1
ATOM 723 N N . ARG A 1 90 ? 11.668 -2.634 7.712 1.00 90.31 90 ARG A N 1
ATOM 724 C CA . ARG A 1 90 ? 12.035 -1.358 8.335 1.00 90.31 90 ARG A CA 1
ATOM 725 C C . ARG A 1 90 ? 10.860 -0.687 9.029 1.00 90.31 90 ARG A C 1
ATOM 727 O O . ARG A 1 90 ? 11.021 -0.239 10.155 1.00 90.31 90 ARG A O 1
ATOM 734 N N . VAL A 1 91 ? 9.671 -0.692 8.426 1.00 91.88 91 VAL A N 1
ATOM 735 C CA . VAL A 1 91 ? 8.470 -0.153 9.083 1.00 91.88 91 VAL A CA 1
ATOM 736 C C . VAL A 1 91 ? 8.172 -0.918 10.372 1.00 91.88 91 VAL A C 1
ATOM 738 O O . VAL A 1 91 ? 7.948 -0.297 11.402 1.00 91.88 91 VAL A O 1
ATOM 741 N N . ARG A 1 92 ? 8.254 -2.255 10.371 1.00 90.25 92 ARG A N 1
ATOM 742 C CA . ARG A 1 92 ? 8.085 -3.041 11.607 1.00 90.25 92 ARG A CA 1
ATOM 743 C C . ARG A 1 92 ? 9.091 -2.672 12.696 1.00 90.25 92 ARG A C 1
ATOM 745 O O . ARG A 1 92 ? 8.714 -2.604 13.860 1.00 90.25 92 ARG A O 1
ATOM 752 N N . GLN A 1 93 ? 10.349 -2.438 12.325 1.00 89.31 93 GLN A N 1
ATOM 753 C CA . GLN A 1 93 ? 11.383 -1.997 13.265 1.00 89.31 93 GLN A CA 1
ATOM 754 C C . GLN A 1 93 ? 11.083 -0.595 13.810 1.00 89.31 93 GLN A C 1
ATOM 756 O O . GLN A 1 93 ? 11.120 -0.408 15.021 1.00 89.31 93 GLN A O 1
ATOM 761 N N . LEU A 1 94 ? 10.722 0.354 12.941 1.00 88.81 94 LEU A N 1
ATOM 762 C CA . LEU A 1 94 ? 10.377 1.730 13.309 1.00 88.81 94 LEU A CA 1
ATOM 763 C C . LEU A 1 94 ? 9.176 1.794 14.261 1.00 88.81 94 LEU A C 1
ATOM 765 O O . LEU A 1 94 ? 9.182 2.551 15.229 1.00 88.81 94 LEU A O 1
ATOM 769 N N . LEU A 1 95 ? 8.134 1.009 13.982 1.00 88.00 95 LEU A N 1
ATOM 770 C CA . LEU A 1 95 ? 6.906 0.999 14.777 1.00 88.00 95 LEU A CA 1
ATOM 771 C C . LEU A 1 95 ? 7.057 0.240 16.098 1.00 88.00 95 LEU A C 1
ATOM 773 O O . LEU A 1 95 ? 6.200 0.361 16.976 1.00 88.00 95 LEU A O 1
ATOM 777 N N . HIS A 1 96 ? 8.156 -0.498 16.278 1.00 84.69 96 HIS A N 1
ATOM 778 C CA . HIS A 1 96 ? 8.468 -1.118 17.553 1.00 84.69 96 HIS A CA 1
ATOM 779 C C . HIS A 1 96 ? 8.645 -0.031 18.637 1.00 84.69 96 HIS A C 1
ATOM 781 O O . HIS A 1 96 ? 9.313 0.977 18.386 1.00 84.69 96 HIS A O 1
ATOM 787 N N . PRO A 1 97 ? 8.103 -0.206 19.861 1.00 70.44 97 PRO A N 1
ATOM 788 C CA . PRO A 1 97 ? 8.014 0.860 20.869 1.00 70.44 97 PRO A CA 1
ATOM 789 C C . PRO A 1 97 ? 9.322 1.585 21.225 1.00 70.44 97 PRO A C 1
ATOM 791 O O . PRO A 1 97 ? 9.279 2.710 21.708 1.00 70.44 97 PRO A O 1
ATOM 794 N N . GLN A 1 98 ? 10.477 0.958 20.995 1.00 66.69 98 GLN A N 1
ATOM 795 C CA . GLN A 1 98 ? 11.795 1.474 21.379 1.00 66.69 98 GLN A CA 1
ATOM 796 C C . GLN A 1 98 ? 12.502 2.296 20.281 1.00 66.69 98 GLN A C 1
ATOM 798 O O . GLN A 1 98 ? 13.545 2.881 20.558 1.00 66.69 98 GLN A O 1
ATOM 803 N N . HIS A 1 99 ? 11.969 2.357 19.052 1.00 68.56 99 HIS A N 1
ATOM 804 C CA . HIS A 1 99 ? 12.699 2.882 17.880 1.00 68.56 99 HIS A CA 1
ATOM 805 C C . HIS A 1 99 ? 11.955 3.965 17.077 1.00 68.56 99 HIS A C 1
ATOM 807 O O . HIS A 1 99 ? 12.373 4.322 15.978 1.00 68.56 99 HIS A O 1
ATOM 813 N N . LYS A 1 100 ? 10.870 4.528 17.616 1.00 74.75 100 LYS A N 1
ATOM 814 C CA . LYS A 1 100 ? 10.013 5.494 16.911 1.00 74.75 100 LYS A CA 1
ATOM 815 C C . LYS A 1 100 ? 10.722 6.830 16.649 1.00 74.75 100 LYS A C 1
ATOM 817 O O . LYS A 1 100 ? 10.853 7.643 17.560 1.00 74.75 100 LYS A O 1
ATOM 822 N N . THR A 1 101 ? 11.108 7.098 15.398 1.00 82.19 101 THR A N 1
ATOM 823 C CA . THR A 1 101 ? 11.677 8.394 14.982 1.00 82.19 101 THR A CA 1
ATOM 824 C C . THR A 1 101 ? 10.919 9.012 13.797 1.00 82.19 101 THR A C 1
ATOM 826 O O . THR A 1 101 ? 10.628 8.342 12.803 1.00 82.19 101 THR A O 1
ATOM 829 N N . ALA A 1 102 ? 10.601 10.312 13.873 1.00 81.44 102 ALA A N 1
ATOM 830 C CA . ALA A 1 102 ? 9.974 11.044 12.761 1.00 81.44 102 ALA A CA 1
ATOM 831 C C . ALA A 1 102 ? 10.857 11.058 11.514 1.00 81.44 102 ALA A C 1
ATOM 833 O O . ALA A 1 102 ? 10.373 10.856 10.400 1.00 81.44 102 ALA A O 1
ATOM 834 N N . GLN A 1 103 ? 12.158 11.274 11.708 1.00 81.94 103 GLN A N 1
ATOM 835 C CA . GLN A 1 103 ? 13.116 11.334 10.615 1.00 81.94 103 GLN A CA 1
ATOM 836 C C . GLN A 1 103 ? 13.115 10.035 9.800 1.00 81.94 103 GLN A C 1
ATOM 838 O O . GLN A 1 103 ? 13.011 10.090 8.576 1.00 81.94 103 GLN A O 1
ATOM 843 N N . GLU A 1 104 ? 13.158 8.869 10.453 1.00 85.12 104 GLU A N 1
ATOM 844 C CA . GLU A 1 104 ? 13.075 7.588 9.748 1.00 85.12 104 GLU A CA 1
ATOM 845 C C . GLU A 1 104 ? 11.719 7.401 9.050 1.00 85.12 104 GLU A C 1
ATOM 847 O O . GLU A 1 104 ? 11.698 6.910 7.921 1.00 85.12 104 GLU A O 1
ATOM 852 N N . CYS A 1 105 ? 10.602 7.847 9.650 1.00 87.38 105 CYS A N 1
ATOM 853 C CA . CYS A 1 105 ? 9.287 7.810 8.987 1.00 87.38 105 CYS A CA 1
ATOM 854 C C . CYS A 1 105 ? 9.314 8.549 7.646 1.00 87.38 105 CYS A C 1
ATOM 856 O O . CYS A 1 105 ? 8.903 8.007 6.616 1.00 87.38 105 CYS A O 1
ATOM 858 N N . LEU A 1 106 ? 9.837 9.778 7.647 1.00 85.75 106 LEU A N 1
ATOM 859 C CA . LEU A 1 106 ? 9.915 10.618 6.453 1.00 85.75 106 LEU A CA 1
ATOM 860 C C . LEU A 1 106 ? 10.860 10.020 5.406 1.00 85.75 106 LEU A C 1
ATOM 862 O O . LEU A 1 106 ? 10.525 9.998 4.222 1.00 85.75 106 LEU A O 1
ATOM 866 N N . MET A 1 107 ? 11.994 9.460 5.835 1.00 87.19 107 MET A N 1
ATOM 867 C CA . MET A 1 107 ? 12.940 8.790 4.939 1.00 87.19 107 MET A CA 1
ATOM 868 C C . MET A 1 107 ? 12.343 7.537 4.285 1.00 87.19 107 MET A C 1
ATOM 870 O O . MET A 1 107 ? 12.467 7.360 3.073 1.00 87.19 107 MET A O 1
ATOM 874 N N . LEU A 1 108 ? 11.656 6.683 5.052 1.00 90.19 108 LEU A N 1
ATOM 875 C CA . LEU A 1 108 ? 10.971 5.501 4.516 1.00 90.19 108 LEU A CA 1
ATOM 876 C C . LEU A 1 108 ? 9.827 5.890 3.574 1.00 90.19 108 LEU A C 1
ATOM 878 O O . LEU A 1 108 ? 9.626 5.247 2.543 1.00 90.19 108 LEU A O 1
ATOM 882 N N . THR A 1 109 ? 9.115 6.969 3.893 1.00 90.38 109 THR A N 1
ATOM 883 C CA . THR A 1 109 ? 8.056 7.510 3.036 1.00 90.38 109 THR A CA 1
ATOM 884 C C . THR A 1 109 ? 8.627 7.971 1.693 1.00 90.38 109 THR A C 1
ATOM 886 O O . THR A 1 109 ? 8.133 7.567 0.635 1.00 90.38 109 THR A O 1
ATOM 889 N N . GLU A 1 110 ? 9.715 8.748 1.708 1.00 89.88 110 GLU A N 1
ATOM 890 C CA . GLU A 1 110 ? 10.392 9.181 0.484 1.00 89.88 110 GLU A CA 1
ATOM 891 C C . GLU A 1 110 ? 10.942 7.987 -0.313 1.00 89.88 110 GLU A C 1
ATOM 893 O O . GLU A 1 110 ? 10.762 7.925 -1.533 1.00 89.88 110 GLU A O 1
ATOM 898 N N . TYR A 1 111 ? 11.529 6.998 0.367 1.00 91.75 111 TYR A N 1
ATOM 899 C CA . TYR A 1 111 ? 12.022 5.759 -0.238 1.00 91.75 111 TYR A CA 1
ATOM 900 C C . TYR A 1 111 ? 10.941 5.022 -1.029 1.00 91.75 111 TYR A C 1
ATOM 902 O O . TYR A 1 111 ? 11.141 4.707 -2.209 1.00 91.75 111 TYR A O 1
ATOM 910 N N . VAL A 1 112 ? 9.771 4.786 -0.431 1.00 92.88 112 VAL A N 1
ATOM 911 C CA . VAL A 1 112 ? 8.661 4.117 -1.124 1.00 92.88 112 VAL A CA 1
ATOM 912 C C . VAL A 1 112 ? 8.174 4.939 -2.308 1.00 92.88 112 VAL A C 1
ATOM 914 O O . VAL A 1 112 ? 8.007 4.404 -3.407 1.00 92.88 112 VAL A O 1
ATOM 917 N N . MET A 1 113 ? 7.985 6.245 -2.115 1.00 92.62 113 MET A N 1
ATOM 918 C CA . MET A 1 113 ? 7.516 7.146 -3.164 1.00 92.62 113 MET A CA 1
ATOM 919 C C . MET A 1 113 ? 8.458 7.144 -4.372 1.00 92.62 113 MET A C 1
ATOM 921 O O . MET A 1 113 ? 8.009 6.973 -5.510 1.00 92.62 113 MET A O 1
ATOM 925 N N . MET A 1 114 ? 9.763 7.297 -4.145 1.00 92.81 114 MET A N 1
ATOM 926 C CA . MET A 1 114 ? 10.761 7.368 -5.211 1.00 92.81 114 MET A CA 1
ATOM 927 C C . MET A 1 114 ? 10.876 6.042 -5.969 1.00 92.81 114 MET A C 1
ATOM 929 O O . MET A 1 114 ? 10.859 6.049 -7.205 1.00 92.81 114 MET A O 1
ATOM 933 N N . ASN A 1 115 ? 10.916 4.909 -5.261 1.00 94.06 115 ASN A N 1
ATOM 934 C CA . ASN A 1 115 ? 10.961 3.586 -5.888 1.00 94.06 115 ASN A CA 1
ATOM 935 C C . ASN A 1 115 ? 9.685 3.288 -6.685 1.00 94.06 115 ASN A C 1
ATOM 937 O O . ASN A 1 115 ? 9.765 2.873 -7.844 1.00 94.06 115 ASN A O 1
ATOM 941 N N . ALA A 1 116 ? 8.505 3.581 -6.137 1.00 93.75 116 ALA A N 1
ATOM 942 C CA . ALA A 1 116 ? 7.245 3.359 -6.837 1.00 93.75 116 ALA A CA 1
ATOM 943 C C . ALA A 1 116 ? 7.128 4.210 -8.112 1.00 93.75 116 ALA A C 1
ATOM 945 O O . ALA A 1 116 ? 6.715 3.719 -9.168 1.00 93.75 116 ALA A O 1
ATOM 946 N N . VAL A 1 117 ? 7.536 5.483 -8.058 1.00 93.19 117 VAL A N 1
ATOM 947 C CA . VAL A 1 117 ? 7.573 6.352 -9.245 1.00 93.19 117 VAL A CA 1
ATOM 948 C C . VAL A 1 117 ? 8.573 5.813 -10.276 1.00 93.19 117 VAL A C 1
ATOM 950 O O . VAL A 1 117 ? 8.266 5.808 -11.473 1.00 93.19 117 VAL A O 1
ATOM 953 N N . ALA A 1 118 ? 9.745 5.332 -9.843 1.00 94.56 118 ALA A N 1
ATOM 954 C CA . ALA A 1 118 ? 10.744 4.735 -10.727 1.00 94.56 118 ALA A CA 1
ATOM 955 C C . ALA A 1 118 ? 10.197 3.493 -11.448 1.00 94.56 118 ALA A C 1
ATOM 957 O O . ALA A 1 118 ? 10.314 3.418 -12.675 1.00 94.56 118 ALA A O 1
ATOM 958 N N . MET A 1 119 ? 9.522 2.587 -10.728 1.00 94.69 119 MET A N 1
ATOM 959 C CA . MET A 1 119 ? 8.858 1.411 -11.306 1.00 94.69 119 MET A CA 1
ATOM 960 C C . MET A 1 119 ? 7.792 1.803 -12.333 1.00 94.69 119 MET A C 1
ATOM 962 O O . MET A 1 119 ? 7.818 1.342 -13.476 1.00 94.69 119 MET A O 1
ATOM 966 N N . ARG A 1 120 ? 6.889 2.733 -11.991 1.00 93.00 120 ARG A N 1
ATOM 967 C CA . ARG A 1 120 ? 5.864 3.203 -12.941 1.00 93.00 120 ARG A CA 1
ATOM 968 C C . ARG A 1 120 ? 6.487 3.809 -14.197 1.00 93.00 120 ARG A C 1
ATOM 970 O O . ARG A 1 120 ? 6.015 3.566 -15.306 1.00 93.00 120 ARG A O 1
ATOM 977 N N . LYS A 1 121 ? 7.542 4.615 -14.047 1.00 93.38 121 LYS A N 1
ATOM 978 C CA . LYS A 1 121 ? 8.202 5.277 -15.181 1.00 93.38 121 LYS A CA 1
ATOM 979 C C . LYS A 1 121 ? 8.997 4.305 -16.049 1.00 93.38 121 LYS A C 1
ATOM 981 O O . LYS A 1 121 ? 9.022 4.506 -17.265 1.00 93.38 121 LYS A O 1
ATOM 986 N N . ILE A 1 122 ? 9.632 3.277 -15.477 1.00 94.75 122 ILE A N 1
ATOM 987 C CA . ILE A 1 122 ? 10.370 2.286 -16.271 1.00 94.75 122 ILE A CA 1
ATOM 988 C C . ILE A 1 122 ? 9.419 1.357 -17.032 1.00 94.75 122 ILE A C 1
ATOM 990 O O . ILE A 1 122 ? 9.680 1.088 -18.200 1.00 94.75 122 ILE A O 1
ATOM 994 N N . LEU A 1 123 ? 8.276 0.984 -16.446 1.00 94.62 123 LEU A N 1
ATOM 995 C CA . LEU A 1 123 ? 7.232 0.210 -17.130 1.00 94.62 123 LEU A CA 1
ATOM 996 C C . LEU A 1 123 ? 6.599 0.999 -18.282 1.00 94.62 123 LEU A C 1
ATOM 998 O O . LEU A 1 123 ? 6.572 0.518 -19.409 1.00 94.62 123 LEU A O 1
ATOM 1002 N N . LYS A 1 124 ? 6.232 2.270 -18.058 1.00 93.12 124 LYS A N 1
ATOM 1003 C CA . LYS A 1 124 ? 5.770 3.159 -19.145 1.00 93.12 124 LYS A CA 1
ATOM 1004 C C . LYS A 1 124 ? 6.811 3.316 -20.257 1.00 93.12 124 LYS A C 1
ATOM 1006 O O . LYS A 1 124 ? 6.469 3.479 -21.425 1.00 93.12 124 LYS A O 1
ATOM 1011 N N . LYS A 1 125 ? 8.102 3.315 -19.907 1.00 91.56 125 LYS A N 1
ATOM 1012 C CA . LYS A 1 125 ? 9.187 3.362 -20.893 1.00 91.56 125 LYS A CA 1
ATOM 1013 C C . LYS A 1 125 ? 9.310 2.049 -21.663 1.00 91.56 125 LYS A C 1
ATOM 1015 O O . LYS A 1 125 ? 9.582 2.116 -22.857 1.00 91.56 125 LYS A O 1
ATOM 1020 N N . TYR A 1 126 ? 9.141 0.910 -20.999 1.00 92.06 126 TYR A N 1
ATOM 1021 C CA . TYR A 1 126 ? 9.115 -0.397 -21.642 1.00 92.06 126 TYR A CA 1
ATOM 1022 C C . TYR A 1 126 ? 8.003 -0.436 -22.703 1.00 92.06 126 TYR A C 1
ATOM 1024 O O . TYR A 1 126 ? 8.316 -0.700 -23.864 1.00 92.06 126 TYR A O 1
ATOM 1032 N N . ASP A 1 127 ? 6.772 -0.052 -22.340 1.00 91.25 127 ASP A N 1
ATOM 1033 C CA . ASP A 1 127 ? 5.613 -0.029 -23.250 1.00 91.25 127 ASP A CA 1
ATOM 1034 C C . ASP A 1 127 ? 5.864 0.890 -24.446 1.00 91.25 127 ASP A C 1
ATOM 1036 O O . ASP A 1 127 ? 5.631 0.519 -25.591 1.00 91.25 127 ASP A O 1
ATOM 1040 N N . LYS A 1 128 ? 6.451 2.069 -24.199 1.00 89.06 128 LYS A N 1
ATOM 1041 C CA . LYS A 1 128 ? 6.811 3.015 -25.262 1.00 89.06 128 LYS A CA 1
ATOM 1042 C C . LYS A 1 128 ? 7.885 2.487 -26.224 1.00 89.06 128 LYS A C 1
ATOM 1044 O O . LYS A 1 128 ? 7.886 2.883 -27.381 1.00 89.06 128 LYS A O 1
ATOM 1049 N N . ILE A 1 129 ? 8.839 1.680 -25.753 1.00 85.88 129 ILE A N 1
ATOM 1050 C CA . ILE A 1 129 ? 9.924 1.137 -26.594 1.00 85.88 129 ILE A CA 1
ATOM 1051 C C . ILE A 1 129 ? 9.443 -0.071 -27.398 1.00 85.88 129 ILE A C 1
ATOM 1053 O O . ILE A 1 129 ? 9.857 -0.238 -28.538 1.00 85.88 129 ILE A O 1
ATOM 1057 N N . HIS A 1 130 ? 8.590 -0.903 -26.806 1.00 85.94 130 HIS A N 1
ATOM 1058 C CA . HIS A 1 130 ? 8.119 -2.143 -27.423 1.00 85.94 130 HIS A CA 1
ATOM 1059 C C . HIS A 1 130 ? 6.764 -1.989 -28.118 1.00 85.94 130 HIS A C 1
ATOM 1061 O O . HIS A 1 130 ? 6.263 -2.971 -28.650 1.00 85.94 130 HIS A O 1
ATOM 1067 N N . SER A 1 131 ? 6.166 -0.791 -28.090 1.00 85.38 131 SER A N 1
ATOM 1068 C CA . SER A 1 131 ? 4.817 -0.516 -28.599 1.00 85.38 131 SER A CA 1
ATOM 1069 C C . SER A 1 131 ? 3.797 -1.565 -28.139 1.00 85.38 131 SER A C 1
ATOM 1071 O O . SER A 1 131 ? 2.991 -2.050 -28.925 1.00 85.38 131 SER A O 1
ATOM 1073 N N . SER A 1 132 ? 3.864 -1.944 -26.860 1.00 86.56 132 SER A N 1
ATOM 1074 C CA . SER A 1 132 ? 3.046 -3.006 -26.266 1.00 86.56 132 SER A CA 1
ATOM 1075 C C . SER A 1 132 ? 2.368 -2.536 -24.980 1.00 86.56 132 SER A C 1
ATOM 1077 O O . SER A 1 132 ? 2.620 -1.435 -24.491 1.00 86.56 132 SER A O 1
ATOM 1079 N N . ALA A 1 133 ? 1.504 -3.389 -24.425 1.00 90.88 133 ALA A N 1
ATOM 1080 C CA . ALA A 1 133 ? 0.872 -3.192 -23.120 1.00 90.88 133 ALA A CA 1
ATOM 1081 C C . ALA A 1 133 ? 1.465 -4.106 -22.027 1.00 90.88 133 ALA A C 1
ATOM 1083 O O . ALA A 1 133 ? 0.872 -4.256 -20.955 1.00 90.88 133 ALA A O 1
ATOM 1084 N N . ASN A 1 134 ? 2.601 -4.765 -22.286 1.00 91.31 134 ASN A N 1
ATOM 1085 C CA . ASN A 1 134 ? 3.139 -5.781 -21.378 1.00 91.31 134 ASN A CA 1
ATOM 1086 C C . ASN A 1 134 ? 3.678 -5.184 -20.073 1.00 91.31 134 ASN A C 1
ATOM 1088 O O . ASN A 1 134 ? 3.540 -5.808 -19.026 1.00 91.31 134 ASN A O 1
ATOM 1092 N N . GLY A 1 135 ? 4.217 -3.966 -20.092 1.00 93.06 135 GLY A N 1
ATOM 1093 C CA . GLY A 1 135 ? 4.592 -3.228 -18.889 1.00 93.06 135 GLY A CA 1
ATOM 1094 C C . GLY A 1 135 ? 3.383 -2.902 -18.012 1.00 93.06 135 GLY A C 1
ATOM 1095 O O . GLY A 1 135 ? 3.430 -3.108 -16.799 1.00 93.06 135 GLY A O 1
ATOM 1096 N N . SER A 1 136 ? 2.274 -2.467 -18.614 1.00 92.19 136 SER A N 1
ATOM 1097 C CA . SER A 1 136 ? 1.001 -2.280 -17.905 1.00 92.19 136 SER A CA 1
ATOM 1098 C C . SER A 1 136 ? 0.459 -3.592 -17.317 1.00 92.19 136 SER A C 1
ATOM 1100 O O . SER A 1 136 ? 0.168 -3.658 -16.124 1.00 92.19 136 SER A O 1
ATOM 1102 N N . ARG A 1 137 ? 0.413 -4.676 -18.108 1.00 93.12 137 ARG A N 1
ATOM 1103 C CA . ARG A 1 137 ? -0.010 -6.012 -17.638 1.00 93.12 137 ARG A CA 1
ATOM 1104 C C . ARG A 1 137 ? 0.870 -6.522 -16.497 1.00 93.12 137 ARG A C 1
ATOM 1106 O O . ARG A 1 137 ? 0.364 -7.059 -15.515 1.00 93.12 137 ARG A O 1
ATOM 1113 N N . PHE A 1 138 ? 2.182 -6.319 -16.598 1.00 93.00 138 PHE A N 1
ATOM 1114 C CA . PHE A 1 138 ? 3.124 -6.674 -15.543 1.00 93.00 138 PHE A CA 1
ATOM 1115 C C . PHE A 1 138 ? 2.879 -5.870 -14.263 1.00 93.00 138 PHE A C 1
ATOM 1117 O O . PHE A 1 138 ? 2.956 -6.433 -13.175 1.00 93.00 138 PHE A O 1
ATOM 1124 N N . LYS A 1 139 ? 2.510 -4.585 -14.371 1.00 92.25 139 LYS A N 1
ATOM 1125 C CA . LYS A 1 139 ? 2.087 -3.793 -13.210 1.00 92.25 139 LYS A CA 1
ATOM 1126 C C . LYS A 1 139 ? 0.915 -4.461 -12.487 1.00 92.25 139 LYS A C 1
ATOM 1128 O O . LYS A 1 139 ? 1.012 -4.689 -11.288 1.00 92.25 139 LYS A O 1
ATOM 1133 N N . SER A 1 140 ? -0.142 -4.823 -13.215 1.00 90.56 140 SER A N 1
ATOM 1134 C CA . SER A 1 140 ? -1.301 -5.519 -12.638 1.00 90.56 140 SER A CA 1
ATOM 1135 C C . SER A 1 140 ? -0.917 -6.856 -12.001 1.00 90.56 140 SER A C 1
ATOM 1137 O O . SER A 1 140 ? -1.407 -7.181 -10.920 1.00 90.56 140 SER A O 1
ATOM 1139 N N . LYS A 1 141 ? 0.002 -7.607 -12.627 1.00 90.88 141 LYS A N 1
ATOM 1140 C CA . LYS A 1 141 ? 0.546 -8.846 -12.058 1.00 90.88 141 LYS A CA 1
ATOM 1141 C C . LYS A 1 141 ? 1.234 -8.593 -10.712 1.00 90.88 141 LYS A C 1
ATOM 1143 O O . LYS A 1 141 ? 0.907 -9.269 -9.740 1.00 90.88 141 LYS A O 1
ATOM 1148 N N . MET A 1 142 ? 2.116 -7.594 -10.623 1.00 88.38 142 MET A N 1
ATOM 1149 C CA . MET A 1 142 ? 2.771 -7.233 -9.357 1.00 88.38 142 MET A CA 1
ATOM 1150 C C . MET A 1 142 ? 1.761 -6.874 -8.260 1.00 88.38 142 MET A C 1
ATOM 1152 O O . MET A 1 142 ? 1.948 -7.270 -7.112 1.00 88.38 142 MET A O 1
ATOM 1156 N N . SER A 1 143 ? 0.686 -6.154 -8.596 1.00 84.81 143 SER A N 1
ATOM 1157 C CA . SER A 1 143 ? -0.376 -5.822 -7.636 1.00 84.81 143 SER A CA 1
ATOM 1158 C C . SER A 1 143 ? -1.080 -7.083 -7.118 1.00 84.81 143 SER A C 1
ATOM 1160 O O . SER A 1 143 ? -1.294 -7.219 -5.914 1.00 84.81 143 SER A O 1
ATOM 1162 N N . SER A 1 144 ? -1.386 -8.039 -8.005 1.00 84.50 144 SER A N 1
ATOM 1163 C CA . SER A 1 144 ? -2.030 -9.308 -7.627 1.00 84.50 144 SER A CA 1
ATOM 1164 C C . SER A 1 144 ? -1.144 -10.224 -6.779 1.00 84.50 144 SER A C 1
ATOM 1166 O O . SER A 1 144 ? -1.657 -10.968 -5.953 1.00 84.50 144 SER A O 1
ATOM 1168 N N . GLU A 1 145 ? 0.178 -10.130 -6.939 1.00 83.94 145 GLU A N 1
ATOM 1169 C CA . GLU A 1 145 ? 1.166 -10.867 -6.142 1.00 83.94 145 GLU A CA 1
ATOM 1170 C C . GLU A 1 145 ? 1.581 -10.106 -4.864 1.00 83.94 145 GLU A C 1
ATOM 1172 O O . GLU A 1 145 ? 2.506 -10.523 -4.175 1.00 83.94 145 GLU A O 1
ATOM 1177 N N . HIS A 1 146 ? 0.907 -8.996 -4.528 1.00 80.06 146 HIS A N 1
ATOM 1178 C CA . HIS A 1 146 ? 1.181 -8.152 -3.349 1.00 80.06 146 HIS A CA 1
ATOM 1179 C C . HIS A 1 146 ? 2.589 -7.537 -3.317 1.00 80.06 146 HIS A C 1
ATOM 1181 O O . HIS A 1 146 ? 3.125 -7.227 -2.255 1.00 80.06 146 HIS A O 1
ATOM 1187 N N . MET A 1 147 ? 3.195 -7.349 -4.490 1.00 84.94 147 MET A N 1
ATOM 1188 C CA . MET A 1 147 ? 4.533 -6.768 -4.644 1.00 84.94 147 MET A CA 1
ATOM 1189 C C . MET A 1 147 ? 4.493 -5.261 -4.939 1.00 84.94 147 MET A C 1
ATOM 1191 O O . MET A 1 147 ? 5.524 -4.588 -4.894 1.00 84.94 147 MET A O 1
ATOM 1195 N N . GLU A 1 148 ? 3.319 -4.691 -5.238 1.00 86.31 148 GLU A N 1
ATOM 1196 C CA . GLU A 1 148 ? 3.174 -3.240 -5.382 1.00 86.31 148 GLU A CA 1
ATOM 1197 C C . GLU A 1 148 ? 3.286 -2.566 -4.009 1.00 86.31 148 GLU A C 1
ATOM 1199 O O . GLU A 1 148 ? 2.341 -2.536 -3.228 1.00 86.31 148 GLU A O 1
ATOM 1204 N N . ILE A 1 149 ? 4.453 -1.982 -3.735 1.00 89.50 149 ILE A N 1
ATOM 1205 C CA . ILE A 1 149 ? 4.788 -1.379 -2.437 1.00 89.50 149 ILE A CA 1
ATOM 1206 C C . ILE A 1 149 ? 3.804 -0.300 -1.960 1.00 89.50 149 ILE A C 1
ATOM 1208 O O . ILE A 1 149 ? 3.648 -0.095 -0.760 1.00 89.50 149 ILE A O 1
ATOM 1212 N N . LEU A 1 150 ? 3.116 0.368 -2.890 1.00 89.75 150 LEU A N 1
ATOM 1213 C CA . LEU A 1 150 ? 2.099 1.368 -2.568 1.00 89.75 150 LEU A CA 1
ATOM 1214 C C . LEU A 1 150 ? 0.803 0.757 -2.024 1.00 89.75 150 LEU A C 1
ATOM 1216 O O . LEU A 1 150 ? 0.049 1.456 -1.374 1.00 89.75 150 LEU A O 1
ATOM 1220 N N . GLN A 1 151 ? 0.549 -0.530 -2.250 1.00 87.75 151 GLN A N 1
ATOM 1221 C CA . GLN A 1 151 ? -0.598 -1.244 -1.676 1.00 87.75 151 GLN A CA 1
ATOM 1222 C C . GLN A 1 151 ? -0.239 -1.986 -0.385 1.00 87.75 151 GLN A C 1
ATOM 1224 O O . GLN A 1 151 ? -1.059 -2.710 0.175 1.00 87.75 151 GLN A O 1
ATOM 1229 N N . SER A 1 152 ? 1.000 -1.831 0.090 1.00 91.06 152 SER A N 1
ATOM 1230 C CA . SER A 1 152 ? 1.457 -2.491 1.303 1.00 91.06 152 SER A CA 1
ATOM 1231 C C . SER A 1 152 ? 0.689 -1.962 2.518 1.00 91.06 152 SER A C 1
ATOM 1233 O O . SER A 1 152 ? 0.657 -0.744 2.719 1.00 91.06 152 SER A O 1
ATOM 1235 N N . PRO A 1 153 ? 0.154 -2.835 3.392 1.00 92.19 153 PRO A N 1
ATOM 1236 C CA . PRO A 1 153 ? -0.469 -2.392 4.637 1.00 92.19 153 PRO A CA 1
ATOM 1237 C C . PRO A 1 153 ? 0.507 -1.584 5.505 1.00 92.19 153 PRO A C 1
ATOM 1239 O O . PRO A 1 153 ? 0.116 -0.621 6.153 1.00 92.19 153 PRO A O 1
ATOM 1242 N N . TRP A 1 154 ? 1.809 -1.873 5.430 1.00 93.81 154 TRP A N 1
ATOM 1243 C CA . TRP A 1 154 ? 2.839 -1.116 6.145 1.00 93.81 154 TRP A CA 1
ATOM 1244 C C . TRP A 1 154 ? 2.915 0.361 5.730 1.00 93.81 154 TRP A C 1
ATOM 1246 O O . TRP A 1 154 ? 3.351 1.187 6.526 1.00 93.81 154 TRP A O 1
ATOM 1256 N N . LEU A 1 155 ? 2.468 0.727 4.523 1.00 93.69 155 LEU A N 1
ATOM 1257 C CA . LEU A 1 155 ? 2.390 2.130 4.107 1.00 93.69 155 LEU A CA 1
ATOM 1258 C C . LEU A 1 155 ? 1.273 2.886 4.835 1.00 93.69 155 LEU A C 1
ATOM 1260 O O . LEU A 1 155 ? 1.459 4.052 5.177 1.00 93.69 155 LEU A O 1
ATOM 1264 N N . LEU A 1 156 ? 0.142 2.225 5.096 1.00 93.38 156 LEU A N 1
ATOM 1265 C CA . LEU A 1 156 ? -0.964 2.805 5.860 1.00 93.38 156 LEU A CA 1
ATOM 1266 C C . LEU A 1 156 ? -0.546 3.038 7.317 1.00 93.38 156 LEU A C 1
ATOM 1268 O O . LEU A 1 156 ? -0.770 4.127 7.842 1.00 93.38 156 LEU A O 1
ATOM 1272 N N . GLU A 1 157 ? 0.122 2.058 7.940 1.00 93.62 157 GLU A N 1
ATOM 1273 C CA . GLU A 1 157 ? 0.686 2.222 9.288 1.00 93.62 157 GLU A CA 1
ATOM 1274 C C . GLU A 1 157 ? 1.712 3.359 9.332 1.00 93.62 157 GLU A C 1
ATOM 1276 O O . GLU A 1 157 ? 1.673 4.189 10.236 1.00 93.62 157 GLU A O 1
ATOM 1281 N N . LEU A 1 158 ? 2.607 3.437 8.340 1.00 92.94 158 LEU A N 1
ATOM 1282 C CA . LEU A 1 158 ? 3.604 4.503 8.268 1.00 92.94 158 LEU A CA 1
ATOM 1283 C C . LEU A 1 158 ? 2.947 5.885 8.146 1.00 92.94 158 LEU A C 1
ATOM 1285 O O . LEU A 1 158 ? 3.345 6.820 8.838 1.00 92.94 158 LEU A O 1
ATOM 1289 N N . GLY A 1 159 ? 1.917 6.014 7.305 1.00 91.88 159 GLY A N 1
ATOM 1290 C CA . GLY A 1 159 ? 1.159 7.256 7.159 1.00 91.88 159 GLY A CA 1
ATOM 1291 C C . GLY A 1 159 ? 0.415 7.652 8.435 1.00 91.88 159 GLY A C 1
ATOM 1292 O O . GLY A 1 159 ? 0.431 8.822 8.822 1.00 91.88 159 GLY A O 1
ATOM 1293 N N . ALA A 1 160 ? -0.181 6.680 9.129 1.00 92.56 160 ALA A N 1
ATOM 1294 C CA . ALA A 1 160 ? -0.826 6.900 10.418 1.00 92.56 160 ALA A CA 1
ATOM 1295 C C . ALA A 1 160 ? 0.178 7.312 11.505 1.00 92.56 160 ALA A C 1
ATOM 1297 O O . ALA A 1 160 ? -0.062 8.282 12.226 1.00 92.56 160 ALA A O 1
ATOM 1298 N N . PHE A 1 161 ? 1.341 6.662 11.559 1.00 91.62 161 PHE A N 1
ATOM 1299 C CA . PHE A 1 161 ? 2.431 7.035 12.455 1.00 91.62 161 PHE A CA 1
ATOM 1300 C C . PHE A 1 161 ? 2.913 8.466 12.193 1.00 91.62 161 PHE A C 1
ATOM 1302 O O . PHE A 1 161 ? 2.965 9.278 13.115 1.00 91.62 161 PHE A O 1
ATOM 1309 N N . CYS A 1 162 ? 3.178 8.814 10.931 1.00 88.12 162 CYS A N 1
ATOM 1310 C CA . CYS A 1 162 ? 3.569 10.165 10.531 1.00 88.12 162 CYS A CA 1
ATOM 1311 C C . CYS A 1 162 ? 2.481 11.220 10.864 1.00 88.12 162 CYS A C 1
ATOM 1313 O O . CYS A 1 162 ? 2.816 12.381 11.087 1.00 88.12 162 CYS A O 1
ATOM 1315 N N . LYS A 1 163 ? 1.187 10.856 10.935 1.00 86.88 163 LYS A N 1
ATOM 1316 C CA . LYS A 1 163 ? 0.117 11.746 11.443 1.00 86.88 163 LYS A CA 1
ATOM 1317 C C . LYS A 1 163 ? 0.115 11.861 12.972 1.00 86.88 163 LYS A C 1
ATOM 1319 O O . LYS A 1 163 ? -0.152 12.939 13.499 1.00 86.88 163 LYS A O 1
ATOM 1324 N N . ASN A 1 164 ? 0.375 10.770 13.690 1.00 83.50 164 ASN A N 1
ATOM 1325 C CA . ASN A 1 164 ? 0.437 10.772 15.154 1.00 83.50 164 ASN A CA 1
ATOM 1326 C C . ASN A 1 164 ? 1.667 11.523 15.683 1.00 83.50 164 ASN A C 1
ATOM 1328 O O . ASN A 1 164 ? 1.607 12.126 16.758 1.00 83.50 164 ASN A O 1
ATOM 1332 N N . PHE A 1 165 ? 2.767 11.498 14.932 1.00 76.06 165 PHE A N 1
ATOM 1333 C CA . PHE A 1 165 ? 4.025 12.126 15.304 1.00 76.06 165 PHE A CA 1
ATOM 1334 C C . PHE A 1 165 ? 4.011 13.628 14.971 1.00 76.06 165 PHE A C 1
ATOM 1336 O O . PHE A 1 165 ? 4.376 14.058 13.881 1.00 76.06 165 PHE A O 1
ATOM 1343 N N . ASN A 1 166 ? 3.579 14.446 15.932 1.00 57.28 166 ASN A N 1
ATOM 1344 C CA . ASN A 1 166 ? 3.686 15.902 15.850 1.00 57.28 166 ASN A CA 1
ATOM 1345 C C . ASN A 1 166 ? 5.097 16.348 16.261 1.00 57.28 166 ASN A C 1
ATOM 1347 O O . ASN A 1 166 ? 5.347 16.576 17.444 1.00 57.28 166 ASN A O 1
ATOM 1351 N N . GLU A 1 167 ? 6.007 16.524 15.305 1.00 53.84 167 GLU A N 1
ATOM 1352 C CA . GLU A 1 167 ? 7.180 17.370 15.553 1.00 53.84 167 GLU A CA 1
ATOM 1353 C C . GLU A 1 167 ? 6.759 18.855 15.507 1.00 53.84 167 GLU A C 1
ATOM 1355 O O . GLU A 1 167 ? 5.949 19.233 14.649 1.00 53.84 167 GLU A O 1
ATOM 1360 N N . PRO A 1 168 ? 7.260 19.724 16.408 1.00 44.59 168 PRO A N 1
ATOM 1361 C CA . PRO A 1 168 ? 7.041 21.159 16.301 1.00 44.59 168 PRO A CA 1
ATOM 1362 C C . PRO A 1 168 ? 7.651 21.633 14.985 1.00 44.59 168 PRO A C 1
ATOM 1364 O O . PRO A 1 168 ? 8.827 21.404 14.709 1.00 44.59 168 PRO A O 1
ATOM 1367 N N . ARG A 1 169 ? 6.826 22.274 14.162 1.00 46.25 169 ARG A N 1
ATOM 1368 C CA . ARG A 1 169 ? 7.187 22.766 12.835 1.00 46.25 169 ARG A CA 1
ATOM 1369 C C . ARG A 1 169 ? 8.282 23.838 12.973 1.00 46.25 169 ARG A C 1
ATOM 1371 O O . ARG A 1 169 ? 7.975 25.004 13.187 1.00 46.25 169 ARG A O 1
ATOM 1378 N N . GLY A 1 170 ? 9.549 23.436 12.903 1.00 43.91 170 GLY A N 1
ATOM 1379 C CA . GLY A 1 170 ? 10.677 24.353 12.751 1.00 43.91 170 GLY A CA 1
ATOM 1380 C C . GLY A 1 170 ? 10.710 24.899 11.324 1.00 43.91 170 GLY A C 1
ATOM 1381 O O . GLY A 1 170 ? 10.469 24.157 10.377 1.00 43.91 170 GLY A O 1
ATOM 1382 N N . GLU A 1 171 ? 10.995 26.190 11.166 1.00 41.00 171 GLU A N 1
ATOM 1383 C CA . GLU A 1 171 ? 10.989 26.953 9.901 1.00 41.00 171 GLU A CA 1
ATOM 1384 C C . GLU A 1 171 ? 12.053 26.532 8.863 1.00 41.00 171 GLU A C 1
ATOM 1386 O O . GLU A 1 171 ? 12.345 27.260 7.915 1.00 41.00 171 GLU A O 1
ATOM 1391 N N . THR A 1 172 ? 12.634 25.345 8.981 1.00 42.34 172 THR A N 1
ATOM 1392 C CA . THR A 1 172 ? 13.613 24.827 8.026 1.00 42.34 172 THR A CA 1
ATOM 1393 C C . THR A 1 172 ? 12.894 23.892 7.061 1.00 42.34 172 THR A C 1
ATOM 1395 O O . THR A 1 172 ? 12.206 22.981 7.508 1.00 42.34 172 THR A O 1
ATOM 1398 N N . GLY A 1 173 ? 13.025 24.118 5.747 1.00 43.31 173 GLY A N 1
ATOM 1399 C CA . GLY A 1 173 ? 12.314 23.426 4.656 1.00 43.31 173 GLY A CA 1
ATOM 1400 C C . GLY A 1 173 ? 12.534 21.908 4.548 1.00 43.31 173 GLY A C 1
ATOM 1401 O O . GLY A 1 173 ? 13.045 21.424 3.540 1.00 43.31 173 GLY A O 1
ATOM 1402 N N . GLY A 1 174 ? 12.147 21.162 5.582 1.00 47.41 174 GLY A N 1
ATOM 1403 C CA . GLY A 1 174 ? 12.141 19.710 5.633 1.00 47.41 174 GLY A CA 1
ATOM 1404 C C . GLY A 1 174 ? 11.007 19.102 4.800 1.00 47.41 174 GLY A C 1
ATOM 1405 O O . GLY A 1 174 ? 10.074 19.804 4.392 1.00 47.41 174 GLY A O 1
ATOM 1406 N N . PRO A 1 175 ? 11.083 17.792 4.513 1.00 54.34 175 PRO A N 1
ATOM 1407 C CA . PRO A 1 175 ? 10.081 17.102 3.715 1.00 54.34 175 PRO A CA 1
ATOM 1408 C C . PRO A 1 175 ? 8.707 17.181 4.394 1.00 54.34 175 PRO A C 1
ATOM 1410 O O . PRO A 1 175 ? 8.506 16.691 5.503 1.00 54.34 175 PRO A O 1
ATOM 1413 N N . HIS A 1 176 ? 7.758 17.827 3.714 1.00 68.56 176 HIS A N 1
ATOM 1414 C CA . HIS A 1 176 ? 6.368 17.924 4.148 1.00 68.56 176 HIS A CA 1
ATOM 1415 C C . HIS A 1 176 ? 5.761 16.521 4.260 1.00 68.56 176 HIS A C 1
ATOM 1417 O O . HIS A 1 176 ? 5.934 15.717 3.343 1.00 68.56 176 HIS A O 1
ATOM 1423 N N . ASN A 1 177 ? 5.017 16.242 5.339 1.00 79.81 177 ASN A N 1
ATOM 1424 C CA . ASN A 1 177 ? 4.258 14.998 5.475 1.00 79.81 177 ASN A CA 1
ATOM 1425 C C . ASN A 1 177 ? 3.328 14.841 4.248 1.00 79.81 177 ASN A C 1
ATOM 1427 O O . ASN A 1 177 ? 2.450 15.685 4.050 1.00 79.81 177 ASN A O 1
ATOM 1431 N N . PRO A 1 178 ? 3.527 13.829 3.385 1.00 86.62 178 PRO A N 1
ATOM 1432 C CA . PRO A 1 178 ? 2.769 13.697 2.144 1.00 86.62 178 PRO A CA 1
ATOM 1433 C C . PRO A 1 178 ? 1.412 13.009 2.349 1.00 86.62 178 PRO A C 1
ATOM 1435 O O . PRO A 1 178 ? 0.677 12.826 1.376 1.00 86.62 178 PRO A O 1
ATOM 1438 N N . PHE A 1 179 ? 1.095 12.619 3.588 1.00 89.56 179 PHE A N 1
ATOM 1439 C CA . PHE A 1 179 ? -0.167 12.004 3.968 1.00 89.56 179 PHE A CA 1
ATOM 1440 C C . PHE A 1 179 ? -1.183 13.039 4.455 1.00 89.56 179 PHE A C 1
ATOM 1442 O O . PHE A 1 179 ? -0.860 13.953 5.216 1.00 89.56 179 PHE A O 1
ATOM 1449 N N . SER A 1 180 ? -2.442 12.842 4.081 1.00 90.31 180 SER A N 1
ATOM 1450 C CA . SER A 1 180 ? -3.589 13.569 4.625 1.00 90.31 180 SER A CA 1
ATOM 1451 C C . SER A 1 180 ? -4.752 12.617 4.879 1.00 90.31 180 SER A C 1
ATOM 1453 O O . SER A 1 180 ? -4.924 11.645 4.151 1.00 90.31 180 SER A O 1
ATOM 1455 N N . PHE A 1 181 ? -5.564 12.905 5.892 1.00 90.44 181 PHE A N 1
ATOM 1456 C CA . PHE A 1 181 ? -6.715 12.087 6.271 1.00 90.44 181 PHE A CA 1
ATOM 1457 C C . PHE A 1 181 ? -7.982 12.928 6.169 1.00 90.44 181 PHE A C 1
ATOM 1459 O O . PHE A 1 181 ? -8.047 13.983 6.802 1.00 90.44 181 PHE A O 1
ATOM 1466 N N . ASP A 1 182 ? -8.971 12.439 5.432 1.00 90.19 182 ASP A N 1
ATOM 1467 C CA . ASP A 1 182 ? -10.342 12.934 5.481 1.00 90.19 182 ASP A CA 1
ATOM 1468 C C . ASP A 1 182 ? -11.218 11.853 6.110 1.00 90.19 182 ASP A C 1
ATOM 1470 O O . ASP A 1 182 ? -11.402 10.777 5.553 1.00 90.19 182 ASP A O 1
ATOM 1474 N N . LEU A 1 183 ? -11.707 12.128 7.315 1.00 87.06 183 LEU A N 1
ATOM 1475 C CA . LEU A 1 183 ? -12.536 11.208 8.099 1.00 87.06 183 LEU A CA 1
ATOM 1476 C C . LEU A 1 183 ? -13.952 11.755 8.304 1.00 87.06 183 LEU A C 1
ATOM 1478 O O . LEU A 1 183 ? -14.744 11.156 9.024 1.00 87.06 183 LEU A O 1
ATOM 1482 N N . THR A 1 184 ? -14.243 12.922 7.728 1.00 76.62 184 THR A N 1
ATOM 1483 C CA . THR A 1 184 ? -15.514 13.632 7.918 1.00 76.62 184 THR A CA 1
ATOM 1484 C C . THR A 1 184 ? -16.480 13.434 6.763 1.00 76.62 184 THR A C 1
ATOM 1486 O O . THR A 1 184 ? -17.672 13.704 6.903 1.00 76.62 184 THR A O 1
ATOM 1489 N N . SER A 1 185 ? -15.974 12.977 5.621 1.00 73.38 185 SER A N 1
ATOM 1490 C CA . SER A 1 185 ? -16.775 12.667 4.449 1.00 73.38 185 SER A CA 1
ATOM 1491 C C . SER A 1 185 ? -17.497 11.323 4.585 1.00 73.38 185 SER A C 1
ATOM 1493 O O . SER A 1 185 ? -17.196 10.500 5.451 1.00 73.38 185 SER A O 1
ATOM 1495 N N . SER A 1 186 ? -18.469 11.088 3.700 1.00 76.69 186 SER A N 1
ATOM 1496 C CA . SER A 1 186 ? -19.168 9.801 3.591 1.00 76.69 186 SER A CA 1
ATOM 1497 C C . SER A 1 186 ? -18.237 8.637 3.235 1.00 76.69 186 SER A C 1
ATOM 1499 O O . SER A 1 186 ? -18.624 7.483 3.386 1.00 76.69 186 SER A O 1
ATOM 1501 N N . GLU A 1 187 ? -17.030 8.934 2.748 1.00 84.69 187 GLU A N 1
ATOM 1502 C CA . GLU A 1 187 ? -16.017 7.955 2.379 1.00 84.69 187 GLU A CA 1
ATOM 1503 C C . GLU A 1 187 ? -14.688 8.306 3.069 1.00 84.69 187 GLU A C 1
ATOM 1505 O O . GLU A 1 187 ? -13.898 9.092 2.540 1.00 84.69 187 GLU A O 1
ATOM 1510 N N . PRO A 1 188 ? -14.424 7.756 4.268 1.00 90.50 188 PRO A N 1
ATOM 1511 C CA . PRO A 1 188 ? -13.218 8.080 5.012 1.00 90.50 188 PRO A CA 1
ATOM 1512 C C . PRO A 1 188 ? -11.985 7.585 4.253 1.00 90.50 188 PRO A C 1
ATOM 1514 O O . PRO A 1 188 ? -11.870 6.399 3.931 1.00 90.50 188 PRO A O 1
ATOM 1517 N N . THR A 1 189 ? -11.046 8.485 3.980 1.00 94.00 189 THR A N 1
ATOM 1518 C CA . THR A 1 189 ? -9.904 8.228 3.100 1.00 94.00 189 THR A CA 1
ATOM 1519 C C . THR A 1 189 ? -8.585 8.723 3.684 1.00 94.00 189 THR A C 1
ATOM 1521 O O . THR A 1 189 ? -8.472 9.796 4.281 1.00 94.00 189 THR A O 1
ATOM 1524 N N . LEU A 1 190 ? -7.539 7.930 3.462 1.00 93.62 190 LEU A N 1
ATOM 1525 C CA . LEU A 1 190 ? -6.148 8.352 3.574 1.00 93.62 190 LEU A CA 1
ATOM 1526 C C . LEU A 1 190 ? -5.639 8.686 2.173 1.00 93.62 190 LEU A C 1
ATOM 1528 O O . LEU A 1 190 ? -5.709 7.857 1.274 1.00 93.62 190 LEU A O 1
ATOM 1532 N N . THR A 1 191 ? -5.097 9.884 1.983 1.00 93.62 191 THR A N 1
ATOM 1533 C CA . THR A 1 191 ? -4.485 10.306 0.720 1.00 93.62 191 THR A CA 1
ATOM 1534 C C . THR A 1 191 ? -2.970 10.396 0.862 1.00 93.62 191 THR A C 1
ATOM 1536 O O . THR A 1 191 ? -2.475 10.990 1.817 1.00 93.62 191 THR A O 1
ATOM 1539 N N . LEU A 1 192 ? -2.234 9.857 -0.111 1.00 93.31 192 LEU A N 1
ATOM 1540 C CA . LEU A 1 192 ? -0.793 10.044 -0.284 1.00 93.31 192 LEU A CA 1
ATOM 1541 C C . LEU A 1 192 ? -0.523 10.817 -1.580 1.00 93.31 192 LEU A C 1
ATOM 1543 O O . LEU A 1 192 ? -0.950 10.398 -2.659 1.00 93.31 192 LEU A O 1
ATOM 1547 N N . ILE A 1 193 ? 0.234 11.912 -1.492 1.00 92.00 193 ILE A N 1
ATOM 1548 C CA . ILE A 1 193 ? 0.641 12.703 -2.661 1.00 92.00 193 ILE A CA 1
ATOM 1549 C C . ILE A 1 193 ? 2.063 12.327 -3.078 1.00 92.00 193 ILE A C 1
ATOM 1551 O O . ILE A 1 193 ? 3.028 12.507 -2.338 1.00 92.00 193 ILE A O 1
ATOM 1555 N N . LEU A 1 194 ? 2.203 11.822 -4.301 1.00 90.25 194 LEU A N 1
ATOM 1556 C CA . LEU A 1 194 ? 3.496 11.437 -4.856 1.00 90.25 194 LEU A CA 1
ATOM 1557 C C . LEU A 1 194 ? 4.279 12.640 -5.415 1.00 90.25 194 LEU A C 1
ATOM 1559 O O . LEU A 1 194 ? 3.690 13.665 -5.756 1.00 90.25 194 LEU A O 1
ATOM 1563 N N . PRO A 1 195 ? 5.605 12.509 -5.629 1.00 86.69 195 PRO A N 1
ATOM 1564 C CA . PRO A 1 195 ? 6.440 13.584 -6.172 1.00 86.69 195 PRO A CA 1
ATOM 1565 C C . PRO A 1 195 ? 6.061 14.059 -7.579 1.00 86.69 195 PRO A C 1
ATOM 1567 O O . PRO A 1 195 ? 6.520 15.111 -8.019 1.00 86.69 195 PRO A O 1
ATOM 1570 N N . ASP A 1 196 ? 5.305 13.248 -8.321 1.00 85.56 196 ASP A N 1
ATOM 1571 C CA . ASP A 1 196 ? 4.741 13.572 -9.631 1.00 85.56 196 ASP A CA 1
ATOM 1572 C C . ASP A 1 196 ? 3.301 14.115 -9.544 1.00 85.56 196 ASP A C 1
ATOM 1574 O O . ASP A 1 196 ? 2.612 14.151 -10.561 1.00 85.56 196 ASP A O 1
ATOM 1578 N N . ASN A 1 197 ? 2.868 14.553 -8.353 1.00 86.69 197 ASN A N 1
ATOM 1579 C CA . ASN A 1 197 ? 1.538 15.085 -8.023 1.00 86.69 197 ASN A CA 1
ATOM 1580 C C . ASN A 1 197 ? 0.379 14.101 -8.239 1.00 86.69 197 ASN A C 1
ATOM 1582 O O . ASN A 1 197 ? -0.786 14.495 -8.249 1.00 86.69 197 ASN A O 1
ATOM 1586 N N . VAL A 1 198 ? 0.685 12.814 -8.399 1.00 90.06 198 VAL A N 1
ATOM 1587 C CA . VAL A 1 198 ? -0.332 11.763 -8.412 1.00 90.06 198 VAL A CA 1
ATOM 1588 C C . VAL A 1 198 ? -0.844 11.576 -6.987 1.00 90.06 198 VAL A C 1
ATOM 1590 O O . VAL A 1 198 ? -0.051 11.340 -6.075 1.00 90.06 198 VAL A O 1
ATOM 1593 N N . LYS A 1 199 ? -2.163 11.669 -6.813 1.00 92.81 199 LYS A N 1
ATOM 1594 C CA . LYS A 1 199 ? -2.847 11.358 -5.558 1.00 92.81 199 LYS A CA 1
ATOM 1595 C C . LYS A 1 199 ? -3.212 9.878 -5.531 1.00 92.81 199 LYS A C 1
ATOM 1597 O O . LYS A 1 199 ? -3.716 9.352 -6.522 1.00 92.81 199 LYS A O 1
ATOM 1602 N N . LEU A 1 200 ? -2.918 9.219 -4.419 1.00 91.94 200 LEU A N 1
ATOM 1603 C CA . LEU A 1 200 ? -3.362 7.862 -4.124 1.00 91.94 200 LEU A CA 1
ATOM 1604 C C . LEU A 1 200 ? -4.300 7.919 -2.933 1.00 91.94 200 LEU A C 1
ATOM 1606 O O . LEU A 1 200 ? -3.921 8.476 -1.907 1.00 91.94 200 LEU A O 1
ATOM 1610 N N . GLU A 1 201 ? -5.480 7.339 -3.080 1.00 92.81 201 GLU A N 1
ATOM 1611 C CA . GLU A 1 201 ? -6.520 7.332 -2.057 1.00 92.81 201 GLU A CA 1
ATOM 1612 C C . GLU A 1 201 ? -6.724 5.902 -1.564 1.00 92.81 201 GLU A C 1
ATOM 1614 O O . GLU A 1 201 ? -6.847 4.965 -2.355 1.00 92.81 201 GLU A O 1
ATOM 1619 N N . TYR A 1 202 ? -6.725 5.744 -0.246 1.00 92.56 202 TYR A N 1
ATOM 1620 C CA . TYR A 1 202 ? -6.961 4.485 0.441 1.00 92.56 202 TYR A CA 1
ATOM 1621 C C . TYR A 1 202 ? -8.239 4.630 1.251 1.00 92.56 202 TYR A C 1
ATOM 1623 O O . TYR A 1 202 ? -8.301 5.435 2.184 1.00 92.56 202 TYR A O 1
ATOM 1631 N N . ASN A 1 203 ? -9.255 3.861 0.878 1.00 92.44 203 ASN A N 1
ATOM 1632 C CA . ASN A 1 203 ? -10.529 3.842 1.574 1.00 92.44 203 ASN A CA 1
ATOM 1633 C C . ASN A 1 203 ? -10.358 3.125 2.929 1.00 92.44 203 ASN A C 1
ATOM 1635 O O . ASN A 1 203 ? -9.822 2.019 2.995 1.00 92.44 203 ASN A O 1
ATOM 1639 N N . LEU A 1 204 ? -10.786 3.782 4.009 1.00 95.06 204 LEU A N 1
ATOM 1640 C CA . LEU A 1 204 ? -10.662 3.319 5.393 1.00 95.06 204 LEU A CA 1
ATOM 1641 C C . LEU A 1 204 ? -11.922 2.595 5.893 1.00 95.06 204 LEU A C 1
ATOM 1643 O O . LEU A 1 204 ? -12.111 2.426 7.098 1.00 95.06 204 LEU A O 1
ATOM 1647 N N . THR A 1 205 ? -12.804 2.168 4.994 1.00 94.81 205 THR A N 1
ATOM 1648 C CA . THR A 1 205 ? -13.983 1.367 5.328 1.00 94.81 205 THR A CA 1
ATOM 1649 C C . THR A 1 205 ? -13.644 -0.117 5.418 1.00 94.81 205 THR A C 1
ATOM 1651 O O . THR A 1 205 ? -12.735 -0.635 4.765 1.00 94.81 205 THR A O 1
ATOM 1654 N N . CYS A 1 206 ? -14.383 -0.827 6.263 1.00 93.69 206 CYS A N 1
ATOM 1655 C CA . CYS A 1 206 ? -14.301 -2.271 6.349 1.00 93.69 206 CYS A CA 1
ATOM 1656 C C . CYS A 1 206 ? -15.005 -2.920 5.153 1.00 93.69 206 CYS A C 1
ATOM 1658 O O . CYS A 1 206 ? -16.192 -2.698 4.933 1.00 93.69 206 CYS A O 1
ATOM 1660 N N . ALA A 1 207 ? -14.323 -3.840 4.471 1.00 91.81 207 ALA A N 1
ATOM 1661 C CA . ALA A 1 207 ? -14.872 -4.559 3.317 1.00 91.81 207 ALA A CA 1
ATOM 1662 C C . ALA A 1 207 ? -16.059 -5.504 3.630 1.00 91.81 207 ALA A C 1
ATOM 1664 O O . ALA A 1 207 ? -16.632 -6.083 2.712 1.00 91.81 207 ALA A O 1
ATOM 1665 N N . VAL A 1 208 ? -16.413 -5.696 4.907 1.00 90.50 208 VAL A N 1
ATOM 1666 C CA . VAL A 1 208 ? -17.517 -6.574 5.341 1.00 90.50 208 VAL A CA 1
ATOM 1667 C C . VAL A 1 208 ? -18.717 -5.763 5.814 1.00 90.50 208 VAL A C 1
ATOM 1669 O O . VAL A 1 208 ? -19.815 -5.962 5.307 1.00 90.50 208 VAL A O 1
ATOM 1672 N N . CYS A 1 209 ? -18.533 -4.861 6.784 1.00 92.44 209 CYS A N 1
ATOM 1673 C CA . CYS A 1 209 ? -19.645 -4.070 7.317 1.00 92.44 209 CYS A CA 1
ATOM 1674 C C . CYS A 1 209 ? -19.865 -2.741 6.584 1.00 92.44 209 CYS A C 1
ATOM 1676 O O . CYS A 1 209 ? -20.866 -2.089 6.848 1.00 92.44 209 CYS A O 1
ATOM 1678 N N . LEU A 1 210 ? -18.955 -2.344 5.684 1.00 92.44 210 LEU A N 1
ATOM 1679 C CA . LEU A 1 210 ? -19.004 -1.104 4.891 1.00 92.44 210 LEU A CA 1
ATOM 1680 C C . LEU A 1 210 ? -19.015 0.197 5.716 1.00 92.44 210 LEU A C 1
ATOM 1682 O O . LEU A 1 210 ? -19.208 1.280 5.175 1.00 92.44 210 LEU A O 1
ATOM 1686 N N . GLU A 1 211 ? -18.764 0.100 7.019 1.00 92.75 211 GLU A N 1
ATOM 1687 C CA . GLU A 1 211 ? -18.571 1.238 7.920 1.00 92.75 211 GLU A CA 1
ATOM 1688 C C . GLU A 1 211 ? -17.079 1.577 8.056 1.00 92.75 211 GLU A C 1
ATOM 1690 O O . GLU A 1 211 ? -16.215 0.786 7.664 1.00 92.75 211 GLU A O 1
ATOM 1695 N N . LEU A 1 212 ? -16.761 2.734 8.652 1.00 94.06 212 LEU A N 1
ATOM 1696 C CA . LEU A 1 212 ? -15.389 3.090 9.025 1.00 94.06 212 LEU A CA 1
ATOM 1697 C C . LEU A 1 212 ? -14.756 1.958 9.847 1.00 94.06 212 LEU A C 1
ATOM 1699 O O . LEU A 1 212 ? -15.344 1.459 10.808 1.00 94.06 212 LEU A O 1
ATOM 1703 N N . VAL A 1 213 ? -13.548 1.545 9.477 1.00 95.00 213 VAL A N 1
ATOM 1704 C CA . VAL A 1 213 ? -12.909 0.387 10.098 1.00 95.00 213 VAL A CA 1
ATOM 1705 C C . VAL A 1 213 ? -12.694 0.586 11.608 1.00 95.00 213 VAL A C 1
ATOM 1707 O O . VAL A 1 213 ? -12.236 1.634 12.060 1.00 95.00 213 VAL A O 1
ATOM 1710 N N . PHE A 1 214 ? -13.023 -0.440 12.394 1.00 94.56 214 PHE A N 1
ATOM 1711 C CA . PHE A 1 214 ? -12.915 -0.451 13.854 1.00 94.56 214 PHE A CA 1
ATOM 1712 C C . PHE A 1 214 ? -11.988 -1.583 14.301 1.00 94.56 214 PHE A C 1
ATOM 1714 O O . PHE A 1 214 ? -12.221 -2.742 13.949 1.00 94.56 214 PHE A O 1
ATOM 1721 N N . HIS A 1 215 ? -10.925 -1.260 15.043 1.00 93.81 215 HIS A N 1
ATOM 1722 C CA . HIS A 1 215 ? -9.811 -2.184 15.295 1.00 93.81 215 HIS A CA 1
ATOM 1723 C C . HIS A 1 215 ? -9.276 -2.807 13.994 1.00 93.81 215 HIS A C 1
ATOM 1725 O O . HIS A 1 215 ? -9.497 -3.996 13.753 1.00 93.81 215 HIS A O 1
ATOM 1731 N N . PRO A 1 216 ? -8.650 -1.996 13.118 1.00 95.31 216 PRO A N 1
ATOM 1732 C CA . PRO A 1 216 ? -8.326 -2.376 11.751 1.00 95.31 216 PRO A CA 1
ATOM 1733 C C . PRO A 1 216 ? -7.324 -3.524 11.628 1.00 95.31 216 PRO A C 1
ATOM 1735 O O . PRO A 1 216 ? -6.270 -3.549 12.263 1.00 95.31 216 PRO A O 1
ATOM 1738 N N . TYR A 1 217 ? -7.638 -4.436 10.713 1.00 93.31 217 TYR A N 1
ATOM 1739 C CA . TYR A 1 217 ? -6.759 -5.475 10.194 1.00 93.31 217 TYR A CA 1
ATOM 1740 C C . TYR A 1 217 ? -6.653 -5.327 8.682 1.00 93.31 217 TYR A C 1
ATOM 1742 O O . TYR A 1 217 ? -7.662 -5.118 8.009 1.00 93.31 217 TYR A O 1
ATOM 1750 N N . ALA A 1 218 ? -5.448 -5.474 8.145 1.00 92.19 218 ALA A N 1
ATOM 1751 C CA . ALA A 1 218 ? -5.187 -5.373 6.718 1.00 92.19 218 ALA A CA 1
ATOM 1752 C C . ALA A 1 218 ? -4.661 -6.692 6.148 1.00 92.19 218 ALA A C 1
ATOM 1754 O O . ALA A 1 218 ? -3.809 -7.349 6.747 1.00 92.19 218 ALA A O 1
ATOM 1755 N N . LEU A 1 219 ? -5.131 -7.070 4.963 1.00 87.19 219 LEU A N 1
ATOM 1756 C CA . LEU A 1 219 ? -4.537 -8.164 4.192 1.00 87.19 219 LEU A CA 1
ATOM 1757 C C . LEU A 1 219 ? -3.345 -7.662 3.361 1.00 87.19 219 LEU A C 1
ATOM 1759 O O . LEU A 1 219 ? -3.197 -6.465 3.122 1.00 87.19 219 LEU A O 1
ATOM 1763 N N . GLY A 1 220 ? -2.525 -8.582 2.841 1.00 79.44 220 GLY A N 1
ATOM 1764 C CA . GLY A 1 220 ? -1.419 -8.239 1.930 1.00 79.44 220 GLY A CA 1
ATOM 1765 C C . GLY A 1 220 ? -1.862 -7.519 0.645 1.00 79.44 220 GLY A C 1
ATOM 1766 O O . GLY A 1 220 ? -1.064 -6.830 0.021 1.00 79.44 220 GLY A O 1
ATOM 1767 N N . CYS A 1 221 ? -3.143 -7.629 0.280 1.00 78.12 221 CYS A N 1
ATOM 1768 C CA . CYS A 1 221 ? -3.768 -6.896 -0.821 1.00 78.12 221 CYS A CA 1
ATOM 1769 C C . CYS A 1 221 ? -4.234 -5.473 -0.467 1.00 78.12 221 CYS A C 1
ATOM 1771 O O . CYS A 1 221 ? -4.850 -4.836 -1.315 1.00 78.12 221 CYS A O 1
ATOM 1773 N N . GLY A 1 222 ? -4.017 -5.002 0.765 1.00 82.19 222 GLY A N 1
ATOM 1774 C CA . GLY A 1 222 ? -4.394 -3.658 1.219 1.00 82.19 222 GLY A CA 1
ATOM 1775 C C . GLY A 1 222 ? -5.840 -3.508 1.713 1.00 82.19 222 GLY A C 1
ATOM 1776 O O . GLY A 1 222 ? -6.174 -2.475 2.283 1.00 82.19 222 GLY A O 1
ATOM 1777 N N . HIS A 1 223 ? -6.697 -4.522 1.554 1.00 88.62 223 HIS A N 1
ATOM 1778 C CA . HIS A 1 223 ? -8.081 -4.467 2.045 1.00 88.62 223 HIS A CA 1
ATOM 1779 C C . HIS A 1 223 ? -8.145 -4.453 3.576 1.00 88.62 223 HIS A C 1
ATOM 1781 O O . HIS A 1 223 ? -7.445 -5.233 4.232 1.00 88.62 223 HIS A O 1
ATOM 1787 N N . LEU A 1 224 ? -9.033 -3.611 4.114 1.00 93.12 224 LEU A N 1
ATOM 1788 C CA . LEU A 1 224 ? -9.216 -3.381 5.544 1.00 93.12 224 LEU A CA 1
ATOM 1789 C C . LEU A 1 224 ? -10.469 -4.070 6.094 1.00 93.12 224 LEU A C 1
ATOM 1791 O O . LEU A 1 224 ? -11.530 -4.118 5.467 1.00 93.12 224 LEU A O 1
ATOM 1795 N N . PHE A 1 225 ? -10.343 -4.582 7.314 1.00 93.62 225 PHE A N 1
ATOM 1796 C CA . PHE A 1 225 ? -11.387 -5.293 8.038 1.00 93.62 225 PHE A CA 1
ATOM 1797 C C . PHE A 1 225 ? -11.417 -4.854 9.497 1.00 93.62 225 PHE A C 1
ATOM 1799 O O . PHE A 1 225 ? -10.369 -4.648 10.103 1.00 93.62 225 PHE A O 1
ATOM 1806 N N . CYS A 1 226 ? -12.609 -4.769 10.088 1.00 93.94 226 CYS A N 1
ATOM 1807 C CA . CYS A 1 226 ? -12.722 -4.684 11.541 1.00 93.94 226 CYS A CA 1
ATOM 1808 C C . CYS A 1 226 ? -12.238 -5.991 12.176 1.00 93.94 226 CYS A C 1
ATOM 1810 O O . CYS A 1 226 ? -12.424 -7.059 11.583 1.00 93.94 226 CYS A O 1
ATOM 1812 N N . LYS A 1 227 ? -11.716 -5.941 13.406 1.00 90.44 227 LYS A N 1
ATOM 1813 C CA . LYS A 1 227 ? -11.330 -7.146 14.165 1.00 90.44 227 LYS A CA 1
ATOM 1814 C C . LYS A 1 227 ? -12.458 -8.181 14.200 1.00 90.44 227 LYS A C 1
ATOM 1816 O O . LYS A 1 227 ? -12.254 -9.335 13.841 1.00 90.44 227 LYS A O 1
ATOM 1821 N N . SER A 1 228 ? -13.662 -7.750 14.574 1.00 87.38 228 SER A N 1
ATOM 1822 C CA . SER A 1 228 ? -14.863 -8.591 14.654 1.00 87.38 228 SER A CA 1
ATOM 1823 C C . SER A 1 228 ? -15.227 -9.229 13.304 1.00 87.38 228 SER A C 1
ATOM 1825 O O . SER A 1 228 ? -15.539 -10.422 13.236 1.00 87.38 228 SER A O 1
ATOM 1827 N N . CYS A 1 229 ? -15.120 -8.462 12.216 1.00 89.38 229 CYS A N 1
ATOM 1828 C CA . CYS A 1 229 ? -15.386 -8.921 10.852 1.00 89.38 229 CYS A CA 1
ATOM 1829 C C . CYS A 1 229 ? -14.339 -9.932 10.366 1.00 89.38 229 CYS A C 1
ATOM 1831 O O . CYS A 1 229 ? -14.701 -10.975 9.824 1.00 89.38 229 CYS A O 1
ATOM 1833 N N . ALA A 1 230 ? -13.054 -9.659 10.608 1.00 86.31 230 ALA A N 1
ATOM 1834 C CA . ALA A 1 230 ? -11.965 -10.569 10.278 1.00 86.31 230 ALA A CA 1
ATOM 1835 C C . ALA A 1 230 ? -12.087 -11.886 11.060 1.00 86.31 230 ALA A C 1
ATOM 1837 O O . ALA A 1 230 ? -12.062 -12.954 10.459 1.00 86.31 230 ALA A O 1
ATOM 1838 N N . CYS A 1 231 ? -12.309 -11.832 12.380 1.00 79.50 231 CYS A N 1
ATOM 1839 C CA . CYS A 1 231 ? -12.486 -13.023 13.218 1.00 79.50 231 CYS A CA 1
ATOM 1840 C C . CYS A 1 231 ? -13.692 -13.868 12.789 1.00 79.50 231 CYS A C 1
ATOM 1842 O O . CYS A 1 231 ? -13.602 -15.093 12.737 1.00 79.50 231 CYS A O 1
ATOM 1844 N N . SER A 1 232 ? -14.807 -13.228 12.428 1.00 77.12 232 SER A N 1
ATOM 1845 C CA . SER A 1 232 ? -16.002 -13.941 11.960 1.00 77.12 232 SER A CA 1
ATOM 1846 C C . SER A 1 232 ? -15.739 -14.727 10.673 1.00 77.12 232 SER A C 1
ATOM 1848 O O . SER A 1 232 ? -16.259 -15.830 10.510 1.00 77.12 232 SER A O 1
ATOM 1850 N N . ALA A 1 233 ? -14.898 -14.191 9.786 1.00 71.69 233 ALA A N 1
ATOM 1851 C CA . ALA A 1 233 ? -14.526 -14.818 8.522 1.00 71.69 233 ALA A CA 1
ATOM 1852 C C . ALA A 1 233 ? -13.261 -15.708 8.617 1.00 71.69 233 ALA A C 1
ATOM 1854 O O . ALA A 1 233 ? -13.007 -16.519 7.728 1.00 71.69 233 ALA A O 1
ATOM 1855 N N . ALA A 1 234 ? -12.495 -15.633 9.714 1.00 63.09 234 ALA A N 1
ATOM 1856 C CA . ALA A 1 234 ? -11.305 -16.455 9.974 1.00 63.09 234 ALA A CA 1
ATOM 1857 C C . ALA A 1 234 ? -11.604 -17.942 10.199 1.00 63.09 234 ALA A C 1
ATOM 1859 O O . ALA A 1 234 ? -10.720 -18.771 9.997 1.00 63.09 234 ALA A O 1
ATOM 1860 N N . SER A 1 235 ? -12.861 -18.295 10.479 1.00 57.34 235 SER A N 1
ATOM 1861 C CA . SER A 1 235 ? -13.347 -19.682 10.417 1.00 57.34 235 SER A CA 1
ATOM 1862 C C . SER A 1 235 ? -13.209 -20.324 9.019 1.00 57.34 235 SER A C 1
ATOM 1864 O O . SER A 1 235 ? -13.393 -21.528 8.882 1.00 57.34 235 SER A O 1
ATOM 1866 N N . VAL A 1 236 ? -12.831 -19.542 7.996 1.00 54.22 236 VAL A N 1
ATOM 1867 C CA . VAL A 1 236 ? -12.555 -19.974 6.612 1.00 54.22 236 VAL A CA 1
ATOM 1868 C C . VAL A 1 236 ? -11.042 -19.959 6.281 1.00 54.22 236 VAL A C 1
ATOM 1870 O O . VAL A 1 236 ? -10.652 -20.129 5.132 1.00 54.22 236 VAL A O 1
ATOM 1873 N N . GLY A 1 237 ? -10.148 -19.732 7.254 1.00 55.94 237 GLY A N 1
ATOM 1874 C CA . GLY A 1 237 ? -8.686 -19.798 7.052 1.00 55.94 237 GLY A CA 1
ATOM 1875 C C . GLY A 1 237 ? -8.061 -18.650 6.235 1.00 55.94 237 GLY A C 1
ATOM 1876 O O . GLY A 1 237 ? -6.865 -18.670 5.955 1.00 55.94 237 GLY A O 1
ATOM 1877 N N . VAL A 1 238 ? -8.835 -17.620 5.875 1.00 57.62 238 VAL A N 1
ATOM 1878 C CA . VAL A 1 238 ? -8.420 -16.533 4.957 1.00 57.62 238 VAL A CA 1
ATOM 1879 C C . VAL A 1 238 ? -7.467 -15.503 5.604 1.00 57.62 238 VAL A C 1
ATOM 1881 O O . VAL A 1 238 ? -6.787 -14.759 4.902 1.00 57.62 238 VAL A O 1
ATOM 1884 N N . TYR A 1 239 ? -7.363 -15.461 6.938 1.00 62.16 239 TYR A N 1
ATOM 1885 C CA . TYR A 1 239 ? -6.746 -14.339 7.675 1.00 62.16 239 TYR A CA 1
ATOM 1886 C C . TYR A 1 239 ? -5.395 -14.644 8.339 1.00 62.16 239 TYR A C 1
ATOM 1888 O O . TYR A 1 239 ? -4.904 -13.825 9.113 1.00 62.16 239 TYR A O 1
ATOM 1896 N N . THR A 1 240 ? -4.747 -15.770 8.031 1.00 61.41 240 THR A N 1
ATOM 1897 C CA . THR A 1 240 ? -3.490 -16.187 8.696 1.00 61.41 240 THR A CA 1
ATOM 1898 C C . THR A 1 240 ? -2.316 -15.215 8.511 1.00 61.41 240 THR A C 1
ATOM 1900 O O . THR A 1 240 ? -1.329 -15.302 9.233 1.00 61.41 240 THR A O 1
ATOM 1903 N N . LYS A 1 241 ? -2.412 -14.264 7.570 1.00 75.00 241 LYS A N 1
ATOM 1904 C CA . LYS A 1 241 ? -1.389 -13.237 7.291 1.00 75.00 241 LYS A CA 1
ATOM 1905 C C . LYS A 1 241 ? -1.893 -11.797 7.449 1.00 75.00 241 LYS A C 1
ATOM 1907 O O . LYS A 1 241 ? -1.285 -10.880 6.900 1.00 75.00 241 LYS A O 1
ATOM 1912 N N . ALA A 1 242 ? -3.016 -11.588 8.136 1.00 85.06 242 ALA A N 1
ATOM 1913 C CA . ALA A 1 242 ? -3.536 -10.245 8.370 1.00 85.06 242 ALA A CA 1
ATOM 1914 C C . ALA A 1 242 ? -2.630 -9.458 9.335 1.00 85.06 242 ALA A C 1
ATOM 1916 O O . ALA A 1 242 ? -2.161 -9.990 10.339 1.00 85.06 242 ALA A O 1
ATOM 1917 N N . VAL A 1 243 ? -2.401 -8.181 9.038 1.00 88.81 243 VAL A N 1
ATOM 1918 C CA . VAL A 1 243 ? -1.624 -7.257 9.871 1.00 88.81 243 VAL A CA 1
ATOM 1919 C C . VAL A 1 243 ? -2.588 -6.445 10.727 1.00 88.81 243 VAL A C 1
ATOM 1921 O O . VAL A 1 243 ? -3.490 -5.808 10.188 1.00 88.81 243 VAL A O 1
ATOM 1924 N N . HIS A 1 244 ? -2.407 -6.459 12.047 1.00 92.06 244 HIS A N 1
ATOM 1925 C CA . HIS A 1 244 ? -3.120 -5.552 12.945 1.00 92.06 244 HIS A CA 1
ATOM 1926 C C . HIS A 1 244 ? -2.545 -4.136 12.818 1.00 92.06 244 HIS A C 1
ATOM 1928 O O . HIS A 1 244 ? -1.339 -3.939 12.960 1.00 92.06 244 HIS A O 1
ATOM 1934 N N . MET A 1 245 ? -3.412 -3.165 12.550 1.00 93.75 245 MET A N 1
ATOM 1935 C CA . MET A 1 245 ? -3.040 -1.810 12.151 1.00 93.75 245 MET A CA 1
ATOM 1936 C C . MET A 1 245 ? -3.076 -0.854 13.353 1.00 93.75 245 MET A C 1
ATOM 1938 O O . MET A 1 245 ? -4.037 -0.112 13.559 1.00 93.75 245 MET A O 1
ATOM 1942 N N . THR A 1 246 ? -2.049 -0.923 14.199 1.00 92.88 246 THR A N 1
ATOM 1943 C CA . THR A 1 246 ? -2.006 -0.248 15.507 1.00 92.88 246 THR A CA 1
ATOM 1944 C C . THR A 1 246 ? -1.969 1.277 15.445 1.00 92.88 246 THR A C 1
ATOM 1946 O O . THR A 1 246 ? -2.637 1.946 16.23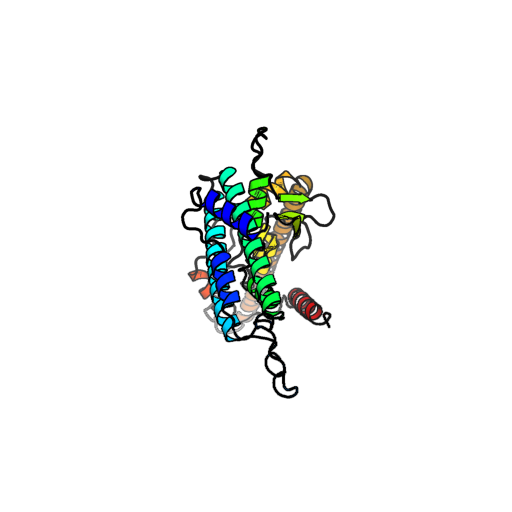4 1.00 92.88 246 THR A O 1
ATOM 1949 N N . GLU A 1 247 ? -1.197 1.852 14.527 1.00 93.50 247 GLU A N 1
ATOM 1950 C CA . GLU A 1 247 ? -1.072 3.302 14.397 1.00 93.50 247 GLU A CA 1
ATOM 1951 C C . GLU A 1 247 ? -2.316 3.886 13.742 1.00 93.50 247 GLU A C 1
ATOM 1953 O O . GLU A 1 247 ? -2.794 4.945 14.159 1.00 93.50 247 GLU A O 1
ATOM 1958 N N . LEU A 1 248 ? -2.881 3.171 12.762 1.00 94.69 248 LEU A N 1
ATOM 1959 C CA . LEU A 1 248 ? -4.153 3.552 12.164 1.00 94.69 248 LEU A CA 1
ATOM 1960 C C . LEU A 1 248 ? -5.280 3.517 13.204 1.00 94.69 248 LEU A C 1
ATOM 1962 O O . LEU A 1 248 ? -6.039 4.479 13.289 1.00 94.69 248 LEU A O 1
ATOM 1966 N N . ASP A 1 249 ? -5.352 2.474 14.037 1.00 94.81 249 ASP A N 1
ATOM 1967 C CA . ASP A 1 249 ? -6.303 2.388 15.157 1.00 94.81 249 ASP A CA 1
ATOM 1968 C C . ASP A 1 249 ? -6.196 3.610 16.081 1.00 94.81 249 ASP A C 1
ATOM 1970 O O . ASP A 1 249 ? -7.198 4.251 16.407 1.00 94.81 249 ASP A O 1
ATOM 1974 N N . ALA A 1 250 ? -4.967 3.995 16.442 1.00 93.19 250 ALA A N 1
ATOM 1975 C CA . ALA A 1 250 ? -4.712 5.159 17.283 1.00 93.19 250 ALA A CA 1
ATOM 1976 C C . ALA A 1 250 ? -5.166 6.477 16.627 1.00 93.19 250 ALA A C 1
ATOM 1978 O O . ALA A 1 250 ? -5.793 7.303 17.301 1.00 93.19 250 ALA A O 1
ATOM 1979 N N . VAL A 1 251 ? -4.905 6.664 15.325 1.00 92.88 251 VAL A N 1
ATOM 1980 C CA . VAL A 1 251 ? -5.395 7.828 14.565 1.00 92.88 251 VAL A CA 1
ATOM 1981 C C . VAL A 1 251 ? -6.920 7.859 14.578 1.00 92.88 251 VAL A C 1
ATOM 1983 O O . VAL A 1 251 ? -7.508 8.869 14.960 1.00 92.88 251 VAL A O 1
ATOM 1986 N N . LEU A 1 252 ? -7.577 6.761 14.202 1.00 93.38 252 LEU A N 1
ATOM 1987 C CA . LEU A 1 252 ? -9.036 6.715 14.101 1.00 93.38 252 LEU A CA 1
ATOM 1988 C C . LEU A 1 252 ? -9.705 6.952 15.460 1.00 93.38 252 LEU A C 1
ATOM 1990 O O . LEU A 1 252 ? -10.640 7.744 15.560 1.00 93.38 252 LEU A O 1
ATOM 1994 N N . LYS A 1 253 ? -9.173 6.366 16.535 1.00 92.56 253 LYS A N 1
ATOM 1995 C CA . LYS A 1 253 ? -9.658 6.589 17.903 1.00 92.56 253 LYS A CA 1
ATOM 1996 C C . LYS A 1 253 ? -9.515 8.043 18.359 1.00 92.56 253 LYS A C 1
ATOM 1998 O O . LYS A 1 253 ? -10.356 8.542 19.110 1.00 92.56 253 LYS A O 1
ATOM 2003 N N . LYS A 1 254 ? -8.441 8.724 17.948 1.00 91.81 254 LYS A N 1
ATOM 2004 C CA . LYS A 1 254 ? -8.184 10.129 18.296 1.00 91.81 254 LYS A CA 1
ATOM 2005 C C . LYS A 1 254 ? -9.093 11.084 17.526 1.00 91.81 254 LYS A C 1
ATOM 2007 O O . LYS A 1 254 ? -9.585 12.044 18.119 1.00 91.81 254 LYS A O 1
ATOM 2012 N N . GLU A 1 255 ? -9.287 10.830 16.238 1.00 90.44 255 GLU A N 1
ATOM 2013 C CA . GLU A 1 255 ? -9.960 11.745 15.312 1.00 90.44 255 GLU A CA 1
ATOM 2014 C C . GLU A 1 255 ? -11.480 11.517 15.269 1.00 90.44 255 GLU A C 1
ATOM 2016 O O . GLU A 1 255 ? -12.239 12.474 15.155 1.00 90.44 255 GLU A O 1
ATOM 2021 N N . CYS A 1 256 ? -11.943 10.277 15.447 1.00 91.25 256 CYS A N 1
ATOM 2022 C CA . CYS A 1 256 ? -13.353 9.880 15.359 1.00 91.25 256 CYS A CA 1
ATOM 2023 C C . CYS A 1 256 ? -13.906 9.439 16.725 1.00 91.25 256 CYS A C 1
ATOM 2025 O O . CYS A 1 256 ? -14.483 8.362 16.857 1.00 91.25 256 CYS A O 1
ATOM 2027 N N . LYS A 1 257 ? -13.708 10.252 17.771 1.00 91.94 257 LYS A N 1
ATOM 2028 C CA . LYS A 1 257 ? -13.970 9.858 19.172 1.00 91.94 257 LYS A CA 1
ATOM 2029 C C . LYS A 1 257 ? -15.393 9.368 19.435 1.00 91.94 257 LYS A C 1
ATOM 2031 O O . LYS A 1 257 ? -15.558 8.397 20.171 1.00 91.94 257 LYS A O 1
ATOM 2036 N N . ASP A 1 258 ? -16.394 10.055 18.895 1.00 92.31 258 ASP A N 1
ATOM 2037 C CA . ASP A 1 258 ? -17.798 9.746 19.183 1.00 92.31 258 ASP A CA 1
ATOM 2038 C C . ASP A 1 258 ? -18.221 8.454 18.486 1.00 92.31 258 ASP A C 1
ATOM 2040 O O . ASP A 1 258 ? -18.669 7.530 19.165 1.00 92.31 258 ASP A O 1
ATOM 2044 N N . TYR A 1 259 ? -17.892 8.313 17.195 1.00 92.12 259 TYR A N 1
ATOM 2045 C CA . TYR A 1 259 ? -18.011 7.044 16.470 1.00 92.12 259 TYR A CA 1
ATOM 2046 C C . TYR A 1 259 ? -17.333 5.894 17.228 1.00 92.12 259 TYR A C 1
ATOM 2048 O O . TYR A 1 259 ? -17.929 4.841 17.436 1.00 92.12 259 TYR A O 1
ATOM 2056 N N . TRP A 1 260 ? -16.102 6.103 17.706 1.00 92.56 260 TRP A N 1
ATOM 2057 C CA . TRP A 1 260 ? -15.343 5.065 18.404 1.00 92.56 260 TRP A CA 1
ATOM 2058 C C . TRP A 1 260 ? -16.015 4.608 19.704 1.00 92.56 260 TRP A C 1
ATOM 2060 O O . TRP A 1 260 ? -16.017 3.417 20.021 1.00 92.56 260 TRP A O 1
ATOM 2070 N N . LYS A 1 261 ? -16.590 5.543 20.472 1.00 92.62 261 LYS A N 1
ATOM 2071 C CA . LYS A 1 261 ? -17.333 5.235 21.705 1.00 92.62 261 LYS A CA 1
ATOM 2072 C C . LYS A 1 261 ? -18.625 4.486 21.401 1.00 92.62 261 LYS A C 1
ATOM 2074 O O . LYS A 1 261 ? -18.891 3.471 22.041 1.00 92.62 261 LYS A O 1
ATOM 2079 N N . GLU A 1 262 ? -19.406 4.976 20.442 1.00 93.50 262 GLU A N 1
ATOM 2080 C CA . GLU A 1 262 ? -20.672 4.362 20.034 1.00 93.50 262 GLU A CA 1
ATOM 2081 C C . GLU A 1 262 ? -20.449 2.940 19.521 1.00 93.50 262 GLU A C 1
ATOM 2083 O O . GLU A 1 262 ? -21.092 2.000 19.995 1.00 93.50 262 GLU A O 1
ATOM 2088 N N . ARG A 1 263 ? -19.462 2.756 18.636 1.00 93.38 263 ARG A N 1
ATOM 2089 C CA . ARG A 1 263 ? -19.115 1.451 18.072 1.00 93.38 263 ARG A CA 1
ATOM 2090 C C . ARG A 1 263 ? -18.643 0.467 19.139 1.00 93.38 263 ARG A C 1
ATOM 2092 O O . ARG A 1 263 ? -19.074 -0.683 19.137 1.00 93.38 263 ARG A O 1
ATOM 2099 N N . LEU A 1 264 ? -17.837 0.919 20.104 1.00 90.75 264 LEU A N 1
ATOM 2100 C CA . LEU A 1 264 ? -17.394 0.081 21.221 1.00 90.75 264 LEU A CA 1
ATOM 2101 C C . LEU A 1 264 ? -18.567 -0.392 22.097 1.00 90.75 264 LEU A C 1
ATOM 2103 O O . LEU A 1 264 ? -18.579 -1.541 22.542 1.00 90.75 264 LEU A O 1
ATOM 2107 N N . VAL A 1 265 ? -19.546 0.477 22.367 1.00 92.19 265 VAL A N 1
ATOM 2108 C CA . VAL A 1 265 ? -20.755 0.112 23.126 1.00 92.19 265 VAL A CA 1
ATOM 2109 C C . VAL A 1 265 ? -21.608 -0.881 22.338 1.00 92.19 265 VAL A C 1
ATOM 2111 O O . VAL A 1 265 ? -22.044 -1.882 22.909 1.00 92.19 265 VAL A O 1
ATOM 2114 N N . ALA A 1 266 ? -21.804 -0.642 21.039 1.00 89.19 266 ALA A N 1
ATOM 2115 C CA . ALA A 1 266 ? -22.567 -1.523 20.162 1.00 89.19 266 ALA A CA 1
ATOM 2116 C C . ALA A 1 266 ? -21.948 -2.930 20.073 1.00 89.19 266 ALA A C 1
ATOM 2118 O O . ALA A 1 266 ? -22.635 -3.912 20.354 1.00 89.19 266 ALA A O 1
ATOM 2119 N N . GLU A 1 267 ? -20.641 -3.041 19.794 1.00 87.31 267 GLU A N 1
ATOM 2120 C CA . GLU A 1 267 ? -19.967 -4.346 19.709 1.00 87.31 267 GLU 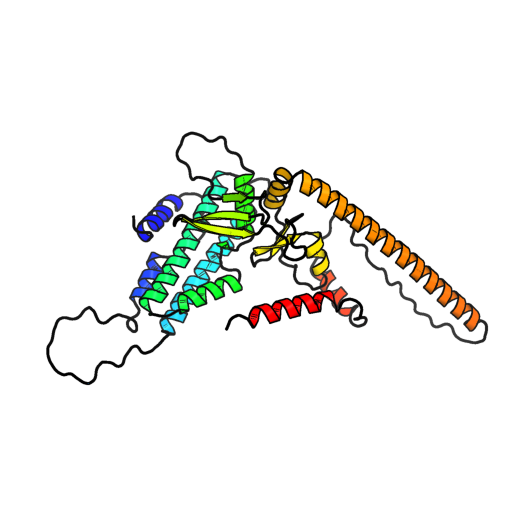A CA 1
ATOM 2121 C C . GLU A 1 267 ? -20.003 -5.101 21.047 1.00 87.31 267 GLU A C 1
ATOM 2123 O O . GLU A 1 267 ? -20.260 -6.305 21.074 1.00 87.31 267 GLU A O 1
ATOM 2128 N N . ARG A 1 268 ? -19.825 -4.411 22.184 1.00 84.81 268 ARG A N 1
ATOM 2129 C CA . ARG A 1 268 ? -19.966 -5.033 23.515 1.00 84.81 268 ARG A CA 1
ATOM 2130 C C . ARG A 1 268 ? -21.382 -5.542 23.765 1.00 84.81 268 ARG A C 1
ATOM 2132 O O . ARG A 1 268 ? -21.546 -6.641 24.294 1.00 84.81 268 ARG A O 1
ATOM 2139 N N . ALA A 1 269 ? -22.400 -4.765 23.397 1.00 86.38 269 ALA A N 1
ATOM 2140 C CA . ALA A 1 269 ? -23.790 -5.182 23.535 1.00 86.38 269 ALA A CA 1
ATOM 2141 C C . ALA A 1 269 ? -24.079 -6.435 22.696 1.00 86.38 269 ALA A C 1
ATOM 2143 O O . ALA A 1 269 ? -24.761 -7.344 23.170 1.00 86.38 269 ALA A O 1
ATOM 2144 N N . ASP A 1 270 ? -23.527 -6.518 21.487 1.00 82.38 270 ASP A N 1
ATOM 2145 C CA . ASP A 1 270 ? -23.704 -7.672 20.610 1.00 82.38 270 ASP A CA 1
ATOM 2146 C C . ASP A 1 270 ? -22.957 -8.914 21.107 1.00 82.38 270 ASP A C 1
ATOM 2148 O O . ASP A 1 270 ? -23.535 -10.001 21.091 1.00 82.38 270 ASP A O 1
ATOM 2152 N N . ILE A 1 271 ? -21.748 -8.769 21.659 1.00 78.06 271 ILE A N 1
ATOM 2153 C CA . ILE A 1 271 ? -21.033 -9.870 22.328 1.00 78.06 271 ILE A CA 1
ATOM 2154 C C . ILE A 1 271 ? -21.854 -10.409 23.506 1.00 78.06 271 ILE A C 1
ATOM 2156 O O . ILE A 1 271 ? -22.029 -11.620 23.637 1.00 78.06 271 ILE A O 1
ATOM 2160 N N . VAL A 1 272 ? -22.419 -9.531 24.343 1.00 77.94 272 VAL A N 1
ATOM 2161 C CA . VAL A 1 272 ? -23.262 -9.947 25.478 1.00 77.94 272 VAL A CA 1
ATOM 2162 C C . VAL A 1 272 ? -24.523 -10.668 24.998 1.00 77.94 272 VAL A C 1
ATOM 2164 O O . VAL A 1 272 ? -24.907 -11.681 25.584 1.00 77.94 272 VAL A O 1
ATOM 2167 N N . LYS A 1 273 ? -25.175 -10.186 23.932 1.00 77.88 273 LYS A N 1
ATOM 2168 C CA . LYS A 1 273 ? -26.327 -10.879 23.333 1.00 77.88 273 LYS A CA 1
ATOM 2169 C C . LYS A 1 273 ? -25.929 -12.260 22.819 1.00 77.88 273 LYS A C 1
ATOM 2171 O O . LYS A 1 273 ? -26.631 -13.221 23.109 1.00 77.88 273 LYS A O 1
ATOM 2176 N N . GLN A 1 274 ? -24.812 -12.370 22.100 1.00 71.69 274 GLN A N 1
ATOM 2177 C CA . GLN A 1 274 ? -24.322 -13.649 21.589 1.00 71.69 274 GLN A CA 1
ATOM 2178 C C . GLN A 1 274 ? -23.991 -14.613 22.728 1.00 71.69 274 GLN A C 1
ATOM 2180 O O . GLN A 1 274 ? -24.452 -15.746 22.684 1.00 71.69 274 GLN A O 1
ATOM 2185 N N . SER A 1 275 ? -23.290 -14.168 23.776 1.00 72.25 275 SER A N 1
ATOM 2186 C CA . SER A 1 275 ? -22.999 -14.993 24.958 1.00 72.25 275 SER A CA 1
ATOM 2187 C C . SER A 1 275 ? -24.275 -15.513 25.610 1.00 72.25 275 SER A C 1
ATOM 2189 O O . SER A 1 275 ? -24.374 -16.701 25.876 1.00 72.25 275 SER A O 1
ATOM 2191 N N . LYS A 1 276 ? -25.292 -14.661 25.788 1.00 72.50 276 LYS A N 1
ATOM 2192 C CA . LYS A 1 276 ? -26.592 -15.088 26.325 1.00 72.50 276 LYS A CA 1
ATOM 2193 C C . LYS A 1 276 ? -27.292 -16.092 25.414 1.00 72.50 276 LYS A C 1
ATOM 2195 O O . LYS A 1 276 ? -27.909 -17.024 25.909 1.00 72.50 276 LYS A O 1
ATOM 2200 N N . VAL A 1 277 ? -27.212 -15.916 24.094 1.00 72.00 277 VAL A N 1
ATOM 2201 C CA . VAL A 1 277 ? -27.743 -16.893 23.132 1.00 72.00 277 VAL A CA 1
ATOM 2202 C C . VAL A 1 277 ? -26.987 -18.215 23.248 1.00 72.00 277 VAL A C 1
ATOM 2204 O O . VAL A 1 277 ? -27.636 -19.251 23.284 1.00 72.00 277 VAL A O 1
ATOM 2207 N N . TYR A 1 278 ? -25.657 -18.202 23.366 1.00 66.81 278 TYR A N 1
ATOM 2208 C CA . TYR A 1 278 ? -24.865 -19.409 23.610 1.00 66.81 278 TYR A CA 1
ATOM 2209 C C . TYR A 1 278 ? -25.226 -20.069 24.940 1.00 66.81 278 TYR A C 1
ATOM 2211 O O . TYR A 1 278 ? -25.433 -21.276 24.951 1.00 66.81 278 TYR A O 1
ATOM 2219 N N . ASP A 1 279 ? -25.388 -19.307 26.023 1.00 61.03 279 ASP A N 1
ATOM 2220 C CA . ASP A 1 279 ? -25.808 -19.822 27.330 1.00 61.03 279 ASP A CA 1
ATOM 2221 C C . ASP A 1 279 ? -27.204 -20.451 27.258 1.00 61.03 279 ASP A C 1
ATOM 2223 O O . ASP A 1 279 ? -27.418 -21.554 27.756 1.00 61.03 279 ASP A O 1
ATOM 2227 N N . VAL A 1 280 ? -28.153 -19.793 26.582 1.00 69.00 280 VAL A N 1
ATOM 2228 C CA . VAL A 1 280 ? -29.501 -20.330 26.344 1.00 69.00 280 VAL A CA 1
ATOM 2229 C C . VAL A 1 280 ? -29.436 -21.582 25.477 1.00 69.00 280 VAL A C 1
ATOM 2231 O O . VAL A 1 280 ? -30.102 -22.562 25.789 1.00 69.00 280 VAL A O 1
ATOM 2234 N N . LEU A 1 281 ? -28.627 -21.596 24.416 1.00 61.53 281 LEU A N 1
ATOM 2235 C CA . LEU A 1 281 ? -28.432 -22.783 23.587 1.00 61.53 281 LEU A CA 1
ATOM 2236 C C . LEU A 1 281 ? -27.822 -23.917 24.413 1.00 61.53 281 LEU A C 1
ATOM 2238 O O . LEU A 1 281 ? -28.343 -25.020 24.361 1.00 61.53 281 LEU A O 1
ATOM 2242 N N . LEU A 1 282 ? -26.802 -23.664 25.233 1.00 63.38 282 LEU A N 1
ATOM 2243 C CA . LEU A 1 282 ? -26.226 -24.648 26.153 1.00 63.38 282 LEU A CA 1
ATOM 2244 C C . LEU A 1 282 ? -27.257 -25.161 27.158 1.00 63.38 282 LEU A C 1
ATOM 2246 O O . LEU A 1 282 ? -27.303 -26.361 27.396 1.00 63.38 282 LEU A O 1
ATOM 2250 N N . GLN A 1 283 ? -28.117 -24.311 27.717 1.00 65.12 283 GLN A N 1
ATOM 2251 C CA . GLN A 1 283 ? -29.207 -24.727 28.609 1.00 65.12 283 GLN A CA 1
ATOM 2252 C C . GLN A 1 283 ? -30.284 -25.541 27.881 1.00 65.12 283 GLN A C 1
ATOM 2254 O O . GLN A 1 283 ? -30.785 -26.530 28.411 1.00 65.12 283 GLN A O 1
ATOM 2259 N N . VAL A 1 284 ? -30.636 -25.164 26.651 1.00 67.00 284 VAL A N 1
ATOM 2260 C CA . VAL A 1 284 ? -31.608 -25.892 25.827 1.00 67.00 284 VAL A CA 1
ATOM 2261 C C . VAL A 1 284 ? -31.033 -27.226 25.373 1.00 67.00 284 VAL A C 1
ATOM 2263 O O . VAL A 1 284 ? -31.737 -28.224 25.459 1.00 67.00 284 VAL A O 1
ATOM 2266 N N . PHE A 1 285 ? -29.776 -27.275 24.933 1.00 63.88 285 PHE A N 1
ATOM 2267 C CA . PHE A 1 285 ? -29.106 -28.499 24.506 1.00 63.88 285 PHE A CA 1
ATOM 2268 C C . PHE A 1 285 ? -28.786 -29.401 25.689 1.00 63.88 285 PHE A C 1
ATOM 2270 O O . PHE A 1 285 ? -29.060 -30.585 25.590 1.00 63.88 285 PHE A O 1
ATOM 2277 N N . SER A 1 286 ? -28.317 -28.879 26.824 1.00 65.06 286 SER A N 1
ATOM 2278 C CA . SER A 1 286 ? -28.155 -29.677 28.047 1.00 65.06 286 SER A CA 1
ATOM 2279 C C . SER A 1 286 ? -29.500 -30.168 28.574 1.00 65.06 286 SER A C 1
ATOM 2281 O O . SER A 1 286 ? -29.611 -31.332 28.929 1.00 65.06 286 SER A O 1
ATOM 2283 N N . GLY A 1 287 ? -30.551 -29.345 28.551 1.00 60.41 287 GLY A N 1
ATOM 2284 C CA . GLY A 1 287 ? -31.902 -29.733 28.955 1.00 60.41 287 GLY A CA 1
ATOM 2285 C C . GLY A 1 287 ? -32.579 -30.711 27.989 1.00 60.41 287 GLY A C 1
ATOM 2286 O O . GLY A 1 287 ? -33.295 -31.610 28.420 1.00 60.41 287 GLY A O 1
ATOM 2287 N N . ALA A 1 288 ? -32.361 -30.572 26.680 1.00 63.84 288 ALA A N 1
ATOM 2288 C CA . ALA A 1 288 ? -32.825 -31.509 25.659 1.00 63.84 288 ALA A CA 1
ATOM 2289 C C . ALA A 1 288 ? -32.022 -32.813 25.691 1.00 63.84 288 ALA A C 1
ATOM 2291 O O . ALA A 1 288 ? -32.613 -33.876 25.558 1.00 63.84 288 ALA A O 1
ATOM 2292 N N . PHE A 1 289 ? -30.714 -32.744 25.939 1.00 56.12 289 PHE A N 1
ATOM 2293 C CA . PHE A 1 289 ? -29.847 -33.892 26.179 1.00 56.12 289 PHE A CA 1
ATOM 2294 C C . PHE A 1 289 ? -30.262 -34.629 27.454 1.00 56.12 289 PHE A C 1
ATOM 2296 O O . PHE A 1 289 ? -30.491 -35.827 27.399 1.00 56.12 289 PHE A O 1
ATOM 2303 N N . LEU A 1 290 ? -30.487 -33.925 28.568 1.00 54.03 290 LEU A N 1
ATOM 2304 C CA . LEU A 1 290 ? -31.020 -34.490 29.812 1.00 54.03 290 LEU A CA 1
ATOM 2305 C C . LEU A 1 290 ? -32.403 -35.111 29.609 1.00 54.03 290 LEU A C 1
ATOM 2307 O O . LEU A 1 290 ? -32.643 -36.206 30.104 1.00 54.03 290 LEU A O 1
ATOM 2311 N N . ARG A 1 291 ? -33.300 -34.468 28.849 1.00 57.16 291 ARG A N 1
ATOM 2312 C CA . ARG A 1 291 ? -34.595 -35.062 28.478 1.00 57.16 291 ARG A CA 1
ATOM 2313 C C . ARG A 1 291 ? -34.428 -36.317 27.628 1.00 57.16 291 ARG A C 1
ATOM 2315 O O . ARG A 1 291 ? -35.072 -37.307 27.931 1.00 57.16 291 ARG A O 1
ATOM 2322 N N . LYS A 1 292 ? -33.533 -36.312 26.638 1.00 58.44 292 LYS A N 1
ATOM 2323 C CA . LYS A 1 292 ? -33.238 -37.478 25.792 1.00 58.44 292 LYS A CA 1
ATOM 2324 C C . LYS A 1 292 ? -32.612 -38.619 26.594 1.00 58.44 292 LYS A C 1
ATOM 2326 O O . LYS A 1 292 ? -32.956 -39.772 26.386 1.00 58.44 292 LYS A O 1
ATOM 2331 N N . VAL A 1 293 ? -31.726 -38.305 27.538 1.00 55.12 293 VAL A N 1
ATOM 2332 C CA . VAL A 1 293 ? -31.135 -39.267 28.476 1.00 55.12 293 VAL A CA 1
ATOM 2333 C C . VAL A 1 293 ? -32.210 -39.829 29.404 1.00 55.12 293 VAL A C 1
ATOM 2335 O O . VAL A 1 293 ? -32.265 -41.036 29.582 1.00 55.12 293 VAL A O 1
ATOM 2338 N N . LEU A 1 294 ? -33.104 -39.001 29.948 1.00 53.12 294 LEU A N 1
ATOM 2339 C CA . LEU A 1 294 ? -34.213 -39.452 30.797 1.00 53.12 294 LEU A CA 1
ATOM 2340 C C . LEU A 1 294 ? -35.257 -40.272 30.020 1.00 53.12 294 LEU A C 1
ATOM 2342 O O . LEU A 1 294 ? -35.752 -41.261 30.552 1.00 53.12 294 LEU A O 1
ATOM 2346 N N . GLU A 1 295 ? -35.559 -39.914 28.770 1.00 59.06 295 GLU A N 1
ATOM 2347 C CA . GLU A 1 295 ? -36.390 -40.706 27.851 1.00 59.06 295 GLU A CA 1
ATOM 2348 C C . GLU A 1 295 ? -35.729 -42.055 27.553 1.00 59.06 295 GLU A C 1
ATOM 2350 O O . GLU A 1 295 ? -36.360 -43.091 27.735 1.00 59.06 295 GLU A O 1
ATOM 2355 N N . ASN A 1 296 ? -34.435 -42.067 27.224 1.00 48.88 296 ASN A N 1
ATOM 2356 C CA . ASN A 1 296 ? -33.683 -43.296 26.981 1.00 48.88 296 ASN A CA 1
ATOM 2357 C C . ASN A 1 296 ? -33.546 -44.162 28.248 1.00 48.88 296 ASN A C 1
ATOM 2359 O O . ASN A 1 296 ? -33.555 -45.382 28.146 1.00 48.88 296 ASN A O 1
ATOM 2363 N N . VAL A 1 297 ? -33.443 -43.573 29.445 1.00 51.59 297 VAL A N 1
ATOM 2364 C CA . VAL A 1 297 ? -33.430 -44.300 30.733 1.00 51.59 297 VAL A CA 1
ATOM 2365 C C . VAL A 1 297 ? -34.824 -44.846 31.073 1.00 51.59 297 VAL A C 1
ATOM 2367 O O . VAL A 1 297 ? -34.941 -45.963 31.576 1.00 51.59 297 VAL A O 1
ATOM 2370 N N . SER A 1 298 ? -35.885 -44.103 30.747 1.00 48.19 298 SER A N 1
ATOM 2371 C CA . SER A 1 298 ? -37.285 -44.537 30.863 1.00 48.19 298 SER A CA 1
ATOM 2372 C C . SER A 1 298 ? -37.614 -45.688 29.897 1.00 48.19 298 SER A C 1
ATOM 2374 O O . SER A 1 298 ? -38.306 -46.639 30.267 1.00 48.19 298 SER A O 1
ATOM 2376 N N . GLU A 1 299 ? -37.060 -45.660 28.682 1.00 48.53 299 GLU A N 1
ATOM 2377 C CA . GLU A 1 299 ? -37.192 -46.726 27.683 1.00 48.53 299 GLU A CA 1
ATOM 2378 C C . GLU A 1 299 ? -36.291 -47.938 27.994 1.00 48.53 299 GLU A C 1
ATOM 2380 O O . GLU A 1 299 ? -36.744 -49.079 27.893 1.00 48.53 299 GLU A O 1
ATOM 2385 N N . ALA A 1 300 ? -35.065 -47.728 28.492 1.00 44.59 300 ALA A N 1
ATOM 2386 C CA . ALA A 1 300 ? -34.138 -48.792 28.906 1.00 44.59 300 ALA A CA 1
ATOM 2387 C C . ALA A 1 300 ? -34.583 -49.547 30.177 1.00 44.59 300 ALA A C 1
ATOM 2389 O O . ALA A 1 300 ? -34.126 -50.666 30.427 1.00 44.59 300 ALA A O 1
ATOM 2390 N N . GLY A 1 301 ? -35.540 -48.999 30.939 1.00 42.41 301 GLY A N 1
ATOM 2391 C CA . GLY A 1 301 ? -36.284 -49.719 31.982 1.00 42.41 301 GLY A CA 1
ATOM 2392 C C . GLY A 1 301 ? -37.134 -50.885 31.450 1.00 42.41 301 GLY A C 1
ATOM 2393 O O . GLY A 1 301 ? -37.622 -51.703 32.231 1.00 42.41 301 GLY A O 1
ATOM 2394 N N . ARG A 1 302 ? -37.274 -51.017 30.122 1.00 46.16 302 ARG A N 1
ATOM 2395 C CA . ARG A 1 302 ? -37.836 -52.185 29.434 1.00 46.16 302 ARG A CA 1
ATOM 2396 C C . ARG A 1 302 ? -36.803 -52.846 28.516 1.00 46.16 302 ARG A C 1
ATOM 2398 O O . ARG A 1 302 ? -36.992 -52.970 27.316 1.00 46.16 302 ARG A O 1
ATOM 2405 N N . GLY A 1 303 ? -35.757 -53.392 29.130 1.00 42.56 303 GLY A N 1
ATOM 2406 C CA . GLY A 1 303 ? -35.029 -54.534 28.579 1.00 42.56 303 GLY A CA 1
ATOM 2407 C C . GLY A 1 303 ? -33.738 -54.216 27.820 1.00 42.56 303 GLY A C 1
ATOM 2408 O O . GLY A 1 303 ? -33.761 -53.821 26.666 1.00 42.56 303 GLY A O 1
ATOM 2409 N N . ARG A 1 304 ? -32.633 -54.615 28.465 1.00 39.38 304 ARG A N 1
ATOM 2410 C CA . ARG A 1 304 ? -31.320 -55.011 27.916 1.00 39.38 304 ARG A CA 1
ATOM 2411 C C . ARG A 1 304 ? -30.446 -53.942 27.232 1.00 39.38 304 ARG A C 1
ATOM 2413 O O . ARG A 1 304 ? -30.684 -53.553 26.100 1.00 39.38 304 ARG A O 1
ATOM 2420 N N . GLY A 1 305 ? -29.291 -53.704 27.870 1.00 38.06 305 GLY A N 1
ATOM 2421 C CA . GLY A 1 305 ? -28.002 -53.442 27.211 1.00 38.06 305 GLY A CA 1
ATOM 2422 C C . GLY A 1 305 ? -27.560 -51.980 27.172 1.00 38.06 305 GLY A C 1
ATOM 2423 O O . GLY A 1 305 ? -27.929 -51.251 26.263 1.00 38.06 305 GLY A O 1
ATOM 2424 N N . VAL A 1 306 ? -26.713 -51.574 28.123 1.00 32.88 306 VAL A N 1
ATOM 2425 C CA . VAL A 1 306 ? -26.004 -50.281 28.128 1.00 32.88 306 VAL A CA 1
ATOM 2426 C C . VAL A 1 306 ? -24.815 -50.350 27.158 1.00 32.88 306 VAL A C 1
ATOM 2428 O O . VAL A 1 306 ? -23.943 -51.191 27.382 1.00 32.88 306 VAL A O 1
ATOM 2431 N N . PRO A 1 307 ? -24.695 -49.481 26.138 1.00 35.62 307 PRO A N 1
ATOM 2432 C CA . PRO A 1 307 ? -23.422 -49.266 25.465 1.00 35.62 307 PRO A CA 1
ATOM 2433 C C . PRO A 1 307 ? -22.617 -48.208 26.230 1.00 35.62 307 PRO A C 1
ATOM 2435 O O . PRO A 1 307 ? -23.077 -47.087 26.447 1.00 35.62 307 PRO A O 1
ATOM 2438 N N . GLN A 1 308 ? -21.406 -48.579 26.642 1.00 41.16 308 GLN A N 1
ATOM 2439 C CA . GLN A 1 308 ? -20.366 -47.652 27.086 1.00 41.16 308 GLN A CA 1
ATOM 2440 C C . GLN A 1 308 ? -19.881 -46.816 25.895 1.00 41.16 308 GLN A C 1
ATOM 2442 O O . GLN A 1 308 ? -19.574 -47.376 24.845 1.00 41.16 308 GLN A O 1
ATOM 2447 N N . GLY A 1 309 ? -19.767 -45.498 26.075 1.00 37.91 309 GLY A N 1
ATOM 2448 C CA . GLY A 1 309 ? -19.077 -44.623 25.125 1.00 37.91 309 GLY A CA 1
ATOM 2449 C C . GLY A 1 309 ? -19.771 -43.285 24.897 1.00 37.91 309 GLY A C 1
ATOM 2450 O O . GLY A 1 309 ? -20.298 -43.043 23.819 1.00 37.91 309 GLY A O 1
ATOM 2451 N N . ILE A 1 310 ? -19.748 -42.398 25.894 1.00 35.28 310 ILE A N 1
ATOM 2452 C CA . ILE A 1 310 ? -19.933 -40.961 25.662 1.00 35.28 310 ILE A CA 1
ATOM 2453 C C . ILE A 1 310 ? -18.627 -40.311 26.109 1.00 35.28 310 ILE A C 1
ATOM 2455 O O . ILE A 1 310 ? -18.429 -40.060 27.294 1.00 35.28 310 ILE A O 1
ATOM 2459 N N . GLY A 1 311 ? -17.697 -40.161 25.166 1.00 29.27 311 GLY A N 1
ATOM 2460 C CA . GLY A 1 311 ? -16.508 -39.338 25.358 1.00 29.27 311 GLY A CA 1
ATOM 2461 C C . GLY A 1 311 ? -16.922 -37.871 25.425 1.00 29.27 311 GLY A C 1
ATOM 2462 O O . GLY A 1 311 ? -17.722 -37.412 24.609 1.00 29.27 311 GLY A O 1
ATOM 2463 N N . GLU A 1 312 ? -16.414 -37.170 26.433 1.00 31.70 312 GLU A N 1
ATOM 2464 C CA . GLU A 1 312 ? -16.570 -35.733 26.635 1.00 31.70 312 GLU A CA 1
ATOM 2465 C C . GLU A 1 312 ? -16.078 -34.964 25.399 1.00 31.70 312 GLU A C 1
ATOM 2467 O O . GLU A 1 312 ? -14.888 -34.956 25.094 1.00 31.70 312 GLU A O 1
ATOM 2472 N N . LEU A 1 313 ? -16.989 -34.296 24.682 1.00 27.72 313 LEU A N 1
ATOM 2473 C CA . LEU A 1 313 ? -16.615 -33.226 23.758 1.00 27.72 313 LEU A CA 1
ATOM 2474 C C . LEU A 1 313 ? -16.389 -31.956 24.584 1.00 27.72 313 LEU A C 1
ATOM 2476 O O . LEU A 1 313 ? -17.323 -31.220 24.911 1.00 27.72 313 LEU A O 1
ATOM 2480 N N . GLU A 1 314 ? -15.135 -31.715 24.941 1.00 28.44 314 GLU A N 1
ATOM 2481 C CA . GLU A 1 314 ? -14.697 -30.497 25.610 1.00 28.44 314 GLU A CA 1
ATOM 2482 C C . GLU A 1 314 ? -14.597 -29.357 24.573 1.00 28.44 314 GLU A C 1
ATOM 2484 O O . GLU A 1 314 ? -13.595 -29.188 23.878 1.00 28.44 314 GLU A O 1
ATOM 2489 N N . MET A 1 315 ? -15.668 -28.568 24.407 1.00 26.73 315 MET A N 1
ATOM 2490 C CA . MET A 1 315 ? -15.633 -27.363 23.564 1.00 26.73 315 MET A CA 1
ATOM 2491 C C . MET A 1 315 ? -14.789 -26.271 24.235 1.00 26.73 315 MET A C 1
ATOM 2493 O O . MET A 1 315 ? -15.216 -25.632 25.200 1.00 26.73 315 MET A O 1
ATOM 2497 N N . ARG A 1 316 ? -13.589 -26.032 23.693 1.00 29.73 316 ARG A N 1
ATOM 2498 C CA . ARG A 1 316 ? -12.677 -24.965 24.128 1.00 29.73 316 ARG A CA 1
ATOM 2499 C C . ARG A 1 316 ? -13.316 -23.577 23.984 1.00 29.73 316 ARG A C 1
ATOM 2501 O O . ARG A 1 316 ? -13.763 -23.184 22.907 1.00 29.73 316 ARG A O 1
ATOM 2508 N N . ARG A 1 317 ? -13.288 -22.803 25.074 1.00 28.61 317 ARG A N 1
ATOM 2509 C CA . ARG A 1 317 ? -13.516 -21.349 25.078 1.00 28.61 317 ARG A CA 1
ATOM 2510 C C . ARG A 1 317 ? -12.383 -20.655 24.318 1.00 28.61 317 ARG A C 1
ATOM 2512 O O . ARG A 1 317 ? -11.224 -20.863 24.658 1.00 28.61 317 ARG A O 1
ATOM 2519 N N . CYS A 1 318 ? -12.696 -19.743 23.400 1.00 26.08 318 CYS A N 1
ATOM 2520 C CA . CYS A 1 318 ? -11.770 -18.643 23.120 1.00 26.08 318 CYS A CA 1
ATOM 2521 C C . CYS A 1 318 ? -11.874 -17.653 24.284 1.00 26.08 318 CYS A C 1
ATOM 2523 O O . CYS A 1 318 ? -12.873 -16.944 24.414 1.00 26.08 318 CYS A O 1
ATOM 2525 N N . SER A 1 319 ? -10.870 -17.659 25.160 1.00 26.30 319 SER A N 1
ATOM 2526 C CA . SER A 1 319 ? -10.740 -16.664 26.224 1.00 26.30 319 SER A CA 1
ATOM 2527 C C . SER A 1 319 ? -10.401 -15.284 25.625 1.00 26.30 319 SER A C 1
ATOM 2529 O O . SER A 1 319 ? -9.799 -15.230 24.550 1.00 26.30 319 SER A O 1
ATOM 2531 N N . PRO A 1 320 ? -10.776 -14.158 26.264 1.00 31.70 320 PRO A N 1
ATOM 2532 C CA . PRO A 1 320 ? -10.606 -12.819 25.686 1.00 31.70 320 PRO A CA 1
ATOM 2533 C C . PRO A 1 320 ? -9.168 -12.278 25.725 1.00 31.70 320 PRO A C 1
ATOM 2535 O O . PRO A 1 320 ? -8.904 -11.234 25.129 1.00 31.70 320 PRO A O 1
ATOM 2538 N N . GLU A 1 321 ? -8.251 -12.952 26.416 1.00 31.75 321 GLU A N 1
ATOM 2539 C CA . GLU A 1 321 ? -6.893 -12.478 26.675 1.00 31.75 321 GLU A CA 1
ATOM 2540 C C . GLU A 1 321 ? -5.898 -13.608 26.370 1.00 31.75 321 GLU A C 1
ATOM 2542 O O . GLU A 1 321 ? -6.009 -14.692 26.928 1.00 31.75 321 GLU A O 1
ATOM 2547 N N . GLU A 1 322 ? -4.993 -13.328 25.424 1.00 34.00 322 GLU A N 1
ATOM 2548 C CA . GLU A 1 322 ? -3.745 -14.047 25.112 1.00 34.00 322 GLU A CA 1
ATOM 2549 C C . GLU A 1 322 ? -3.818 -15.564 24.852 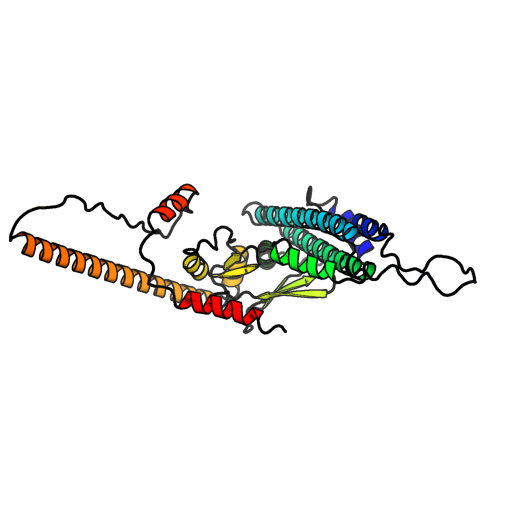1.00 34.00 322 GLU A C 1
ATOM 2551 O O . GLU A 1 322 ? -3.731 -16.366 25.766 1.00 34.00 322 GLU A O 1
ATOM 2556 N N . GLU A 1 323 ? -3.861 -15.953 23.570 1.00 27.42 323 GLU A N 1
ATOM 2557 C CA . GLU A 1 323 ? -3.051 -17.047 22.995 1.00 27.42 323 GLU A CA 1
ATOM 2558 C C . GLU A 1 323 ? -3.349 -17.147 21.490 1.00 27.42 323 GLU A C 1
ATOM 2560 O O . GLU A 1 323 ? -4.436 -17.540 21.063 1.00 27.42 323 GLU A O 1
ATOM 2565 N N . TRP A 1 324 ? -2.390 -16.745 20.653 1.00 36.28 324 TRP A N 1
ATOM 2566 C CA . TRP A 1 324 ? -2.447 -17.077 19.232 1.00 36.28 324 TRP A CA 1
ATOM 2567 C C . TRP A 1 324 ? -2.000 -18.527 19.060 1.00 36.28 324 TRP A C 1
ATOM 2569 O O . TRP A 1 324 ? -0.947 -18.929 19.550 1.00 36.28 324 TRP A O 1
ATOM 2579 N N . MET A 1 325 ? -2.833 -19.287 18.356 1.00 31.12 325 MET A N 1
ATOM 2580 C CA . MET A 1 325 ? -2.641 -20.688 17.993 1.00 31.12 325 MET A CA 1
ATOM 2581 C C . MET A 1 325 ? -1.257 -20.916 17.373 1.00 31.12 325 MET A C 1
ATOM 2583 O O . MET A 1 325 ? -0.926 -20.325 16.344 1.00 31.12 325 MET A O 1
ATOM 2587 N N . THR A 1 326 ? -0.460 -21.787 17.986 1.00 30.62 326 THR A N 1
ATOM 2588 C CA . THR A 1 326 ? 0.723 -22.375 17.354 1.00 30.62 326 THR A CA 1
ATOM 2589 C C . THR A 1 326 ? 0.283 -23.393 16.292 1.00 30.62 326 THR A C 1
ATOM 2591 O O . THR A 1 326 ? -0.806 -23.956 16.378 1.00 30.62 326 THR A O 1
ATOM 2594 N N . GLU A 1 327 ? 1.119 -23.624 15.274 1.00 31.38 327 GLU A N 1
ATOM 2595 C CA . GLU A 1 327 ? 0.867 -24.475 14.087 1.00 31.38 327 GLU A CA 1
ATOM 2596 C C . GLU A 1 327 ? 0.233 -25.854 14.375 1.00 31.38 327 GLU A C 1
ATOM 2598 O O . GLU A 1 327 ? -0.480 -26.390 13.534 1.00 31.38 327 GLU A O 1
ATOM 2603 N N . SER A 1 328 ? 0.421 -26.396 15.580 1.00 30.11 328 SER A N 1
ATOM 2604 C CA . SER A 1 328 ? -0.041 -27.728 15.990 1.00 30.11 328 SER A CA 1
ATOM 2605 C C . SER A 1 328 ? -1.562 -27.837 16.208 1.00 30.11 328 SER A C 1
ATOM 2607 O O . SER A 1 328 ? -2.166 -28.868 15.915 1.00 30.11 328 SER A O 1
ATOM 2609 N N . THR A 1 329 ? -2.238 -26.773 16.663 1.00 33.38 329 THR A N 1
ATOM 2610 C CA . THR A 1 329 ? -3.684 -26.831 16.966 1.00 33.38 329 THR A CA 1
ATOM 2611 C C . THR A 1 329 ? -4.585 -26.704 15.734 1.00 33.38 329 THR A C 1
ATOM 2613 O O . THR A 1 329 ? -5.764 -27.048 15.807 1.00 33.38 329 THR A O 1
ATOM 2616 N N . ALA A 1 330 ? -4.065 -26.224 14.600 1.00 32.53 330 ALA A N 1
ATOM 2617 C CA . ALA A 1 330 ? -4.834 -26.086 13.361 1.00 32.53 330 ALA A CA 1
ATOM 2618 C C . ALA A 1 330 ? -4.991 -27.419 12.604 1.00 32.53 330 ALA A C 1
ATOM 2620 O O . ALA A 1 330 ? -6.037 -27.649 11.998 1.00 32.53 330 ALA A O 1
ATOM 2621 N N . GLU A 1 331 ? -3.996 -28.311 12.675 1.00 33.19 331 GLU A N 1
ATOM 2622 C CA . GLU A 1 331 ? -4.062 -29.632 12.033 1.00 33.19 331 GLU A CA 1
ATOM 2623 C C . GLU A 1 331 ? -5.051 -30.560 12.755 1.00 33.19 331 GLU A C 1
ATOM 2625 O O . GLU A 1 331 ? -5.877 -31.194 12.095 1.00 33.19 331 GLU A O 1
ATOM 2630 N N . GLN A 1 332 ? -5.082 -30.528 14.094 1.00 31.27 332 GLN A N 1
ATOM 2631 C CA . GLN A 1 332 ? -6.004 -31.341 14.904 1.00 31.27 332 GLN A CA 1
ATOM 2632 C C . GLN A 1 332 ? -7.489 -30.980 14.703 1.00 31.27 332 GLN A C 1
ATOM 2634 O O . GLN A 1 332 ? -8.346 -31.857 14.730 1.00 31.27 332 GLN A O 1
ATOM 2639 N N . LEU A 1 333 ? -7.816 -29.710 14.432 1.00 34.25 333 LEU A N 1
ATOM 2640 C CA . LEU A 1 333 ? -9.203 -29.276 14.193 1.00 34.25 333 LEU A CA 1
ATOM 2641 C C . LEU A 1 333 ? -9.727 -29.624 12.790 1.00 34.25 333 LEU A C 1
ATOM 2643 O O . LEU A 1 333 ? -10.942 -29.634 12.573 1.00 34.25 333 LEU A O 1
ATOM 2647 N N . SER A 1 334 ? -8.836 -29.899 11.831 1.00 36.50 334 SER A N 1
ATOM 2648 C CA . SER A 1 334 ? -9.231 -30.262 10.465 1.00 36.50 334 SER A CA 1
ATOM 2649 C C . SER A 1 334 ? -9.736 -31.706 10.355 1.00 36.50 334 SER A C 1
ATOM 2651 O O . SER A 1 334 ? -10.596 -31.985 9.518 1.00 36.50 334 SER A O 1
ATOM 2653 N N . GLU A 1 335 ? -9.275 -32.601 11.236 1.00 35.19 335 GLU A N 1
ATOM 2654 C CA . GLU A 1 335 ? -9.687 -34.010 11.260 1.00 35.19 335 GLU A CA 1
ATOM 2655 C C . GLU A 1 335 ? -11.024 -34.230 11.994 1.00 35.19 335 GLU A C 1
ATOM 2657 O O . GLU A 1 335 ? -11.796 -35.108 11.607 1.00 35.19 335 GLU A O 1
ATOM 2662 N N . GLU A 1 336 ? -11.369 -33.400 12.986 1.00 31.17 336 GLU A N 1
ATOM 2663 C CA . GLU A 1 336 ? -12.591 -33.585 13.791 1.00 31.17 336 GLU A CA 1
ATOM 2664 C C . GLU A 1 336 ? -13.874 -33.005 13.155 1.00 31.17 336 GLU A C 1
ATOM 2666 O O . GLU A 1 336 ? -14.981 -33.442 13.475 1.00 31.17 336 GLU A O 1
ATOM 2671 N N . LEU A 1 337 ? -13.773 -32.062 12.209 1.00 34.56 337 LEU A N 1
ATOM 2672 C CA . LEU A 1 337 ? -14.936 -31.364 11.625 1.00 34.56 337 LEU A CA 1
ATOM 2673 C C . LEU A 1 337 ? -15.466 -31.960 10.309 1.00 34.56 337 LEU A C 1
ATOM 2675 O O . LEU A 1 337 ? -16.262 -31.331 9.606 1.00 34.56 337 LEU A O 1
ATOM 2679 N N . GLY A 1 338 ? -15.101 -33.202 9.989 1.00 36.75 338 GLY A N 1
ATOM 2680 C CA . GLY A 1 338 ? -15.498 -33.873 8.748 1.00 36.75 338 GLY A CA 1
ATOM 2681 C C . GLY A 1 338 ? -17.006 -34.080 8.530 1.00 36.75 338 GLY A C 1
ATOM 2682 O O . GLY A 1 338 ? -17.394 -34.395 7.410 1.00 36.75 338 GLY A O 1
ATOM 2683 N N . HIS A 1 339 ? -17.883 -33.908 9.528 1.00 37.41 339 HIS A N 1
ATOM 2684 C CA . HIS A 1 339 ? -19.318 -34.195 9.372 1.00 37.41 339 HIS A CA 1
ATOM 2685 C C . HIS A 1 339 ? -20.228 -33.292 10.228 1.00 37.41 339 HIS A C 1
ATOM 2687 O O . HIS A 1 339 ? -20.711 -33.719 11.267 1.00 37.41 339 HIS A O 1
ATOM 2693 N N . SER A 1 340 ? -20.527 -32.065 9.778 1.00 30.98 340 SER A N 1
ATOM 2694 C CA . SER A 1 340 ? -21.836 -31.401 10.006 1.00 30.98 340 SER A CA 1
ATOM 2695 C C . SER A 1 340 ? -21.900 -30.046 9.285 1.00 30.98 340 SER A C 1
ATOM 2697 O O . SER A 1 340 ? -21.786 -28.971 9.873 1.00 30.98 340 SER A O 1
ATOM 2699 N N . GLY A 1 341 ? -22.055 -30.074 7.962 1.00 34.53 341 GLY A N 1
ATOM 2700 C CA . GLY A 1 341 ? -22.265 -28.865 7.169 1.00 34.53 341 GLY A CA 1
ATOM 2701 C C . GLY A 1 341 ? -23.740 -28.663 6.856 1.00 34.53 341 GLY A C 1
ATOM 2702 O O . GLY A 1 341 ? -24.224 -29.310 5.934 1.00 34.53 341 GLY A O 1
ATOM 2703 N N . ASN A 1 342 ? -24.445 -27.750 7.546 1.00 31.75 342 ASN A N 1
ATOM 2704 C CA . ASN A 1 342 ? -25.692 -27.187 6.993 1.00 31.75 342 ASN A CA 1
ATOM 2705 C C . ASN A 1 342 ? -26.231 -25.855 7.558 1.00 31.75 342 ASN A C 1
ATOM 2707 O O . ASN A 1 342 ? -27.364 -25.498 7.248 1.00 31.75 342 ASN A O 1
ATOM 2711 N N . TYR A 1 343 ? -25.454 -25.048 8.288 1.00 27.75 343 TYR A N 1
ATOM 2712 C CA . TYR A 1 343 ? -25.981 -23.784 8.840 1.00 27.75 343 TYR A CA 1
ATOM 2713 C C . TYR A 1 343 ? -25.134 -22.541 8.542 1.00 27.75 343 TYR A C 1
ATOM 2715 O O . TYR A 1 343 ? -24.837 -21.769 9.443 1.00 27.75 343 TYR A O 1
ATOM 2723 N N . ARG A 1 344 ? -24.737 -22.311 7.276 1.00 36.44 344 ARG A N 1
ATOM 2724 C CA . ARG A 1 344 ? -24.268 -20.973 6.822 1.00 36.44 344 ARG A CA 1
ATOM 2725 C C . ARG A 1 344 ? -24.090 -20.786 5.307 1.00 36.44 344 ARG A C 1
ATOM 2727 O O . ARG A 1 344 ? -23.224 -20.044 4.869 1.00 36.44 344 ARG A O 1
ATOM 2734 N N . ARG A 1 345 ? -24.920 -21.411 4.465 1.00 31.83 345 ARG A N 1
ATOM 2735 C CA . ARG A 1 345 ? -24.795 -21.268 2.995 1.00 31.83 345 ARG A CA 1
ATOM 2736 C C . ARG A 1 345 ? -25.454 -20.024 2.381 1.00 31.83 345 ARG A C 1
ATOM 2738 O O . ARG A 1 345 ? -25.422 -19.906 1.165 1.00 31.83 345 ARG A O 1
ATOM 2745 N N . ARG A 1 346 ? -26.048 -19.114 3.164 1.00 32.44 346 ARG A N 1
ATOM 2746 C CA . ARG A 1 346 ? -26.748 -17.943 2.598 1.00 32.44 346 ARG A CA 1
ATOM 2747 C C . ARG A 1 346 ? -25.824 -16.724 2.429 1.00 32.44 346 ARG A C 1
ATOM 2749 O O . ARG A 1 346 ? -25.623 -16.298 1.307 1.00 32.44 346 ARG A O 1
ATOM 2756 N N . GLY A 1 347 ? -25.109 -16.294 3.474 1.00 33.34 347 GLY A N 1
ATOM 2757 C CA . GLY A 1 347 ? -24.226 -15.113 3.385 1.00 33.34 347 GLY A CA 1
ATOM 2758 C C . GLY A 1 347 ? -22.932 -15.284 2.568 1.00 33.34 347 GLY A C 1
ATOM 2759 O O . GLY A 1 347 ? -22.421 -14.311 2.029 1.00 33.34 347 GLY A O 1
ATOM 2760 N N . ILE A 1 348 ? -22.399 -16.505 2.440 1.00 36.66 348 ILE A N 1
ATOM 2761 C CA . ILE A 1 348 ? -21.186 -16.765 1.631 1.00 36.66 348 ILE A CA 1
ATOM 2762 C C . ILE A 1 348 ? -21.528 -16.831 0.135 1.00 36.66 348 ILE A C 1
ATOM 2764 O O . ILE A 1 348 ? -20.731 -16.417 -0.702 1.00 36.66 348 ILE A O 1
ATOM 2768 N N . ARG A 1 349 ? -22.735 -17.300 -0.205 1.00 31.94 349 ARG A N 1
ATOM 2769 C CA . ARG A 1 349 ? -23.181 -17.420 -1.597 1.00 31.94 349 ARG A CA 1
ATOM 2770 C C . ARG A 1 349 ? -23.443 -16.040 -2.214 1.00 31.94 349 ARG A C 1
ATOM 2772 O O . ARG A 1 349 ? -23.039 -15.814 -3.346 1.00 31.94 349 ARG A O 1
ATOM 2779 N N . ASP A 1 350 ? -23.958 -15.097 -1.426 1.00 35.94 350 ASP A N 1
ATOM 2780 C CA . ASP A 1 350 ? -24.143 -13.701 -1.849 1.00 35.94 350 ASP A CA 1
ATOM 2781 C C . ASP A 1 350 ? -22.796 -12.975 -2.072 1.00 35.94 350 ASP A C 1
ATOM 2783 O O . ASP A 1 350 ? -22.659 -12.169 -2.994 1.00 35.94 350 ASP A O 1
ATOM 2787 N N . ALA A 1 351 ? -21.759 -13.313 -1.291 1.00 38.50 351 ALA A N 1
ATOM 2788 C CA . ALA A 1 351 ? -20.403 -12.790 -1.480 1.00 38.50 351 ALA A CA 1
ATOM 2789 C C . ALA A 1 351 ? -19.705 -13.383 -2.723 1.00 38.50 351 ALA A C 1
ATOM 2791 O O . ALA A 1 351 ? -19.019 -12.658 -3.445 1.00 38.50 351 ALA A O 1
ATOM 2792 N N . GLU A 1 352 ? -19.905 -14.673 -3.017 1.00 33.09 352 GLU A N 1
ATOM 2793 C CA . GLU A 1 352 ? -19.375 -15.324 -4.225 1.00 33.09 352 GLU A CA 1
ATOM 2794 C C . GLU A 1 352 ? -20.119 -14.907 -5.510 1.00 33.09 352 GLU A C 1
ATOM 2796 O O . GLU A 1 352 ? -19.489 -14.737 -6.559 1.00 33.09 352 GLU A O 1
ATOM 2801 N N . GLU A 1 353 ? -21.437 -14.695 -5.450 1.00 35.50 353 GLU A N 1
ATOM 2802 C CA . GLU A 1 353 ? -22.248 -14.216 -6.581 1.00 35.50 353 GLU A CA 1
ATOM 2803 C C . GLU A 1 353 ? -21.997 -12.726 -6.878 1.00 35.50 353 GLU A C 1
ATOM 2805 O O . GLU A 1 353 ? -21.894 -12.342 -8.050 1.00 35.50 353 GLU A O 1
ATOM 2810 N N . GLY A 1 354 ? -21.758 -11.903 -5.848 1.00 36.72 354 GLY A N 1
ATOM 2811 C CA . GLY A 1 354 ? -21.285 -10.521 -6.005 1.00 36.72 354 GLY A CA 1
ATOM 2812 C C . GLY A 1 354 ? -19.885 -10.434 -6.633 1.00 36.72 354 GLY A C 1
ATOM 2813 O O . GLY A 1 354 ? -19.628 -9.588 -7.499 1.00 36.72 354 GLY A O 1
ATOM 2814 N N . TRP A 1 355 ? -18.994 -11.369 -6.284 1.00 37.62 355 TRP A N 1
ATOM 2815 C CA . TRP A 1 355 ? -17.659 -11.484 -6.884 1.00 37.62 355 TRP A CA 1
ATOM 2816 C C . TRP A 1 355 ? -17.689 -11.932 -8.357 1.00 37.62 355 TRP A C 1
ATOM 2818 O O . TRP A 1 355 ? -16.878 -11.462 -9.159 1.00 37.62 355 TRP A O 1
ATOM 2828 N N . ARG A 1 356 ? -18.625 -12.811 -8.754 1.00 32.69 356 ARG A N 1
ATOM 2829 C CA . ARG A 1 356 ? -18.771 -13.265 -10.156 1.00 32.69 356 ARG A CA 1
ATOM 2830 C C . ARG A 1 356 ? -19.456 -12.233 -11.058 1.00 32.69 356 ARG A C 1
ATOM 2832 O O . ARG A 1 356 ? -19.030 -12.073 -12.205 1.00 32.69 356 ARG A O 1
ATOM 2839 N N . SER A 1 357 ? -20.443 -11.492 -10.551 1.00 34.53 357 SER A N 1
ATOM 2840 C CA . SER A 1 357 ? -21.113 -10.418 -11.309 1.00 34.53 357 SER A CA 1
ATOM 2841 C C . SER A 1 357 ? -20.186 -9.230 -11.600 1.00 34.53 357 SER A C 1
ATOM 2843 O O . SER A 1 357 ? -20.240 -8.637 -12.675 1.00 34.53 357 SER A O 1
ATOM 2845 N N . SER A 1 358 ? -19.238 -8.943 -10.703 1.00 39.31 358 SER A N 1
ATOM 2846 C CA . SER A 1 358 ? -18.248 -7.870 -10.899 1.00 39.31 358 SER A CA 1
ATOM 2847 C C . SER A 1 358 ? -17.193 -8.186 -11.976 1.00 39.31 358 SER A C 1
ATOM 2849 O O . SER A 1 358 ? -16.536 -7.279 -12.477 1.00 39.31 358 SER A O 1
ATOM 2851 N N . ARG A 1 359 ? -17.034 -9.460 -12.373 1.00 37.00 359 ARG A N 1
ATOM 2852 C CA . ARG A 1 359 ? -16.151 -9.879 -13.483 1.00 37.00 359 ARG A CA 1
ATOM 2853 C C . ARG A 1 359 ? -16.840 -9.933 -14.847 1.00 37.00 359 ARG A C 1
ATOM 2855 O O . ARG A 1 359 ? -16.141 -10.004 -15.851 1.00 37.00 359 ARG A O 1
ATOM 2862 N N . SER A 1 360 ? -18.170 -9.940 -14.898 1.00 34.84 360 SER A N 1
ATOM 2863 C CA . SER A 1 360 ? -18.934 -10.161 -16.138 1.00 34.84 360 SER A CA 1
ATOM 2864 C C . SER A 1 360 ? -19.470 -8.876 -16.780 1.00 34.84 360 SER A C 1
ATOM 2866 O O . SER A 1 360 ? -19.758 -8.890 -17.969 1.00 34.84 360 SER A O 1
ATOM 2868 N N . ASN A 1 361 ? -19.498 -7.750 -16.058 1.00 31.59 361 ASN A N 1
ATOM 2869 C CA . ASN A 1 361 ? -19.931 -6.448 -16.595 1.00 31.59 36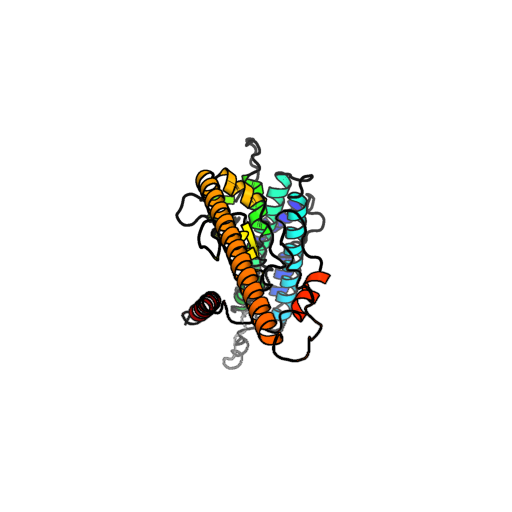1 ASN A CA 1
ATOM 2870 C C . ASN A 1 361 ? -18.784 -5.537 -17.074 1.00 31.59 361 ASN A C 1
ATOM 2872 O O . ASN A 1 361 ? -18.970 -4.335 -17.236 1.00 31.59 361 ASN A O 1
ATOM 2876 N N . GLY A 1 362 ? -17.598 -6.099 -17.314 1.00 39.25 362 GLY A N 1
ATOM 2877 C CA . GLY A 1 362 ? -16.502 -5.426 -18.012 1.00 39.25 362 GLY A CA 1
ATOM 2878 C C . GLY A 1 362 ? -16.276 -6.058 -19.381 1.00 39.25 362 GLY A C 1
ATOM 2879 O O . GLY A 1 362 ? -15.297 -6.780 -19.554 1.00 39.25 362 GLY A O 1
ATOM 2880 N N . SER A 1 363 ? -17.208 -5.850 -20.313 1.00 32.88 363 SER A N 1
ATOM 2881 C CA . SER A 1 363 ? -17.021 -6.095 -21.752 1.00 32.88 363 SER A CA 1
ATOM 2882 C C . SER A 1 363 ? -17.137 -4.779 -22.499 1.00 32.88 363 SER A C 1
ATOM 2884 O O . SER A 1 363 ? -18.111 -4.051 -22.203 1.00 32.88 363 SER A O 1
#

Radius of gyration: 29.13 Å; chains: 1; bounding box: 63×82×86 Å

Sequence (363 aa):
MKFGERFSAYLETNQERFVENCRHVEYKRLKKVLKSCRRCRPINDSPSVDGDEAAFSQFCQFESCQSCDQKFFSELMKEATDIAGCFSSRVRQLLHPQHKTAQECLMLTEYVMMNAVAMRKILKKYDKIHSSANGSRFKSKMSSEHMEILQSPWLLELGAFCKNFNEPRGETGGPHNPFSFDLTSSEPTLTLILPDNVKLEYNLTCAVCLELVFHPYALGCGHLFCKSCACSAASVGVYTKAVHMTELDAVLKKECKDYWKERLVAERADIVKQSKVYDVLLQVFSGAFLRKVLENVSEAGRGRGVPQGIGELEMRRCSPEEEWMTESTAEQLSEELGHSGNYRRRGIRDAEEGWRSSRSNGS

Foldseek 3Di:
DPLVVVLVVVCVVCVPPDLVPQFAPPLVVLVVLLVPDPQLAPPDDDDDDDDDDDDPPDGDPDLDDVVSLVVNLVVVLVSLQSNLVSLVVQLVVCPPPPRPDLVSLLVSLLRLLSRLVSLVVSLVVSCVSSVHCSSVVSVVVCLVVLSNNVLALSVVLSLLSNVVDDDPDDPDPDDDSQWDWDPPDPFTWIWGQHPVRDIDIQTQAAPQPRHRAAQWKADSSNHIHHPVRCVVCCVVVPCPRIDGRVSNNVSCCVPVVVVNVVVVVVVVVVVVVVVVVVVVVCVVCVVVVVVVVVVVVVVPVPDDDDDDDDDDPPDDDPDPDDDDDDPVVVVVVVVPPPDDDDPDPPVVVVVVVVVVVVVPPPD